Protein AF-A0A6J4EDA2-F1 (afdb_monomer_lite)

Structure (mmCIF, N/CA/C/O backbone):
data_AF-A0A6J4EDA2-F1
#
_entry.id   AF-A0A6J4EDA2-F1
#
loop_
_atom_site.group_PDB
_atom_site.id
_atom_site.type_symbol
_atom_site.label_atom_id
_atom_site.label_alt_id
_atom_site.label_comp_id
_atom_site.label_asym_id
_atom_site.label_entity_id
_atom_site.label_seq_id
_atom_site.pdbx_PDB_ins_code
_atom_site.Cartn_x
_atom_site.Cartn_y
_atom_site.Cartn_z
_atom_site.occupancy
_atom_site.B_iso_or_equiv
_atom_site.auth_seq_id
_atom_site.auth_comp_id
_atom_site.auth_asym_id
_atom_site.auth_atom_id
_atom_site.pdbx_PDB_model_num
ATOM 1 N N . MET A 1 1 ? 10.710 2.072 -39.806 1.00 33.72 1 MET A N 1
ATOM 2 C CA . MET A 1 1 ? 10.488 3.483 -39.421 1.00 33.72 1 MET A CA 1
ATOM 3 C C . MET A 1 1 ? 11.243 3.745 -38.130 1.00 33.72 1 MET A C 1
ATOM 5 O O . MET A 1 1 ? 11.026 3.044 -37.154 1.00 33.72 1 MET A O 1
ATOM 9 N N . THR A 1 2 ? 12.192 4.675 -38.161 1.00 28.69 2 THR A N 1
ATOM 10 C CA . THR A 1 2 ? 13.031 5.084 -37.028 1.00 28.69 2 THR A CA 1
ATOM 11 C C . THR A 1 2 ? 12.164 5.661 -35.910 1.00 28.69 2 THR A C 1
ATOM 13 O O . THR A 1 2 ? 11.627 6.761 -36.059 1.00 28.69 2 THR A O 1
ATOM 16 N N . GLY A 1 3 ? 12.010 4.927 -34.806 1.00 32.81 3 GLY A N 1
ATOM 17 C CA . GLY A 1 3 ? 11.388 5.449 -33.593 1.00 32.81 3 GLY A CA 1
ATOM 18 C C . GLY A 1 3 ? 12.238 6.597 -33.069 1.00 32.81 3 GLY A C 1
ATOM 19 O O . GLY A 1 3 ? 13.327 6.376 -32.545 1.00 32.81 3 GLY A O 1
ATOM 20 N N . LYS A 1 4 ? 11.782 7.835 -33.278 1.00 33.53 4 LYS A N 1
ATOM 21 C CA . LYS A 1 4 ? 12.406 9.013 -32.681 1.00 33.53 4 LYS A CA 1
ATOM 22 C C . LYS A 1 4 ? 12.443 8.793 -31.171 1.00 33.53 4 LYS A C 1
ATOM 24 O O . LYS A 1 4 ? 11.392 8.654 -30.552 1.00 33.53 4 LYS A O 1
ATOM 29 N N . VAL A 1 5 ? 13.648 8.777 -30.600 1.00 42.56 5 VAL A N 1
ATOM 30 C CA . VAL A 1 5 ? 13.855 8.991 -29.165 1.00 42.56 5 VAL A CA 1
ATOM 31 C C . VAL A 1 5 ? 13.074 10.251 -28.821 1.00 42.56 5 VAL A C 1
ATOM 33 O O . VAL A 1 5 ? 13.356 11.322 -29.362 1.00 42.56 5 VAL A O 1
ATOM 36 N N . GLN A 1 6 ? 12.029 10.103 -28.013 1.00 44.66 6 GLN A N 1
ATOM 37 C CA . GLN A 1 6 ? 11.214 11.233 -27.600 1.00 44.66 6 GLN A CA 1
ATOM 38 C C . GLN A 1 6 ? 12.152 12.233 -26.913 1.00 44.66 6 GLN A C 1
ATOM 40 O O . GLN A 1 6 ? 12.901 11.818 -26.023 1.00 44.66 6 GLN A O 1
ATOM 45 N N . PRO A 1 7 ? 12.207 13.504 -27.354 1.00 48.81 7 PRO A N 1
ATOM 46 C CA . PRO A 1 7 ? 13.146 14.457 -26.791 1.00 48.81 7 PRO A CA 1
ATOM 47 C C . PRO A 1 7 ? 12.940 14.525 -25.280 1.00 48.81 7 PRO A C 1
ATOM 49 O O . PRO A 1 7 ? 11.819 14.656 -24.789 1.00 48.81 7 PRO A O 1
ATOM 52 N N . MET A 1 8 ? 14.048 14.374 -24.560 1.00 56.97 8 MET A N 1
ATOM 53 C CA . MET A 1 8 ? 14.124 14.472 -23.111 1.00 56.97 8 MET A CA 1
ATOM 54 C C . MET A 1 8 ? 13.567 15.835 -22.698 1.00 56.97 8 MET A C 1
ATOM 56 O O . MET A 1 8 ? 14.206 16.858 -22.931 1.00 56.97 8 MET A O 1
ATOM 60 N N . THR A 1 9 ? 12.358 15.859 -22.142 1.00 67.19 9 THR A N 1
ATOM 61 C CA . THR A 1 9 ? 11.729 17.111 -21.727 1.00 67.19 9 THR A CA 1
ATOM 62 C C . THR A 1 9 ? 12.431 17.626 -20.473 1.00 67.19 9 THR A C 1
ATOM 64 O O . THR A 1 9 ? 12.767 16.846 -19.577 1.00 67.19 9 THR A O 1
ATOM 67 N N . ASP A 1 10 ? 12.648 18.938 -20.370 1.00 72.81 10 ASP A N 1
ATOM 68 C CA . ASP A 1 10 ? 13.233 19.541 -19.163 1.00 72.81 10 ASP A CA 1
ATOM 69 C C . ASP A 1 10 ? 12.386 19.246 -17.912 1.00 72.81 10 ASP A C 1
ATOM 71 O O . ASP A 1 10 ? 12.920 19.083 -16.817 1.00 72.81 10 ASP A O 1
ATOM 75 N N . ALA A 1 11 ? 11.082 19.014 -18.099 1.00 73.56 11 ALA A N 1
ATOM 76 C CA . ALA A 1 11 ? 10.177 18.511 -17.071 1.00 73.56 11 ALA A CA 1
ATOM 77 C C . ALA A 1 11 ? 10.584 17.131 -16.508 1.00 73.56 11 ALA A C 1
ATOM 79 O O . ALA A 1 11 ? 10.523 16.931 -15.296 1.00 73.56 11 ALA A O 1
ATOM 80 N N . ARG A 1 12 ? 11.047 16.178 -17.337 1.00 74.88 12 ARG A N 1
ATOM 81 C CA . ARG A 1 12 ? 11.515 14.863 -16.846 1.00 74.88 12 ARG A CA 1
ATOM 82 C C . ARG A 1 12 ? 12.836 14.968 -16.094 1.00 74.88 12 ARG A C 1
ATOM 84 O O . ARG A 1 12 ? 13.010 14.281 -15.095 1.00 74.88 12 ARG A O 1
ATOM 91 N N . LYS A 1 13 ? 13.749 15.845 -16.522 1.00 80.25 13 LYS A N 1
ATOM 92 C CA . LYS A 1 13 ? 14.976 16.129 -15.756 1.00 80.25 13 LYS A CA 1
ATOM 93 C C . LYS A 1 13 ? 14.651 16.737 -14.393 1.00 80.25 13 LYS A C 1
ATOM 95 O O . LYS A 1 13 ? 15.198 16.291 -13.395 1.00 80.25 13 LYS A O 1
ATOM 100 N N . ALA A 1 14 ? 13.729 17.698 -14.344 1.00 82.69 14 ALA A N 1
ATOM 101 C CA . ALA A 1 14 ? 13.291 18.305 -13.090 1.00 82.69 14 ALA A CA 1
ATOM 102 C C . ALA A 1 14 ? 12.620 17.283 -12.150 1.00 82.69 14 ALA A C 1
ATOM 104 O O . ALA A 1 14 ? 12.872 17.290 -10.948 1.00 82.69 14 ALA A O 1
ATOM 105 N N . ALA A 1 15 ? 11.823 16.356 -12.693 1.00 84.50 15 ALA A N 1
ATOM 106 C CA . ALA A 1 15 ? 11.193 15.287 -11.915 1.00 84.50 15 ALA A CA 1
ATOM 107 C C . ALA A 1 15 ? 12.201 14.274 -11.335 1.00 84.50 15 ALA A C 1
ATOM 109 O O . ALA A 1 15 ? 11.935 13.671 -10.294 1.00 84.50 15 ALA A O 1
ATOM 110 N N . TRP A 1 16 ? 13.361 14.092 -11.978 1.00 89.19 16 TRP A N 1
ATOM 111 C CA . TRP A 1 16 ? 14.365 13.120 -11.543 1.00 89.19 16 TRP A CA 1
ATOM 112 C C . TRP A 1 16 ? 14.917 13.410 -10.145 1.00 89.19 16 TRP A C 1
ATOM 114 O O . TRP A 1 16 ? 15.064 12.475 -9.364 1.00 89.19 16 TRP A O 1
ATOM 124 N N . GLU A 1 17 ? 15.150 14.673 -9.781 1.00 86.31 17 GLU A N 1
ATOM 125 C CA . GLU A 1 17 ? 15.639 15.009 -8.434 1.00 86.31 17 GLU A CA 1
ATOM 126 C C . GLU A 1 17 ? 14.638 14.596 -7.345 1.00 86.31 17 GLU A C 1
ATOM 128 O O . GLU A 1 17 ? 15.021 14.033 -6.318 1.00 86.31 17 GLU A O 1
ATOM 133 N N . ASN A 1 18 ? 13.337 14.768 -7.600 1.00 85.38 18 ASN A N 1
ATOM 134 C CA . ASN A 1 18 ? 12.293 14.305 -6.688 1.00 85.38 18 ASN A CA 1
ATOM 135 C C . ASN A 1 18 ? 12.250 12.770 -6.588 1.00 85.38 18 ASN A C 1
ATOM 137 O O . ASN A 1 18 ? 12.128 12.222 -5.492 1.00 85.38 18 ASN A O 1
ATOM 141 N N . ILE A 1 19 ? 12.393 12.068 -7.715 1.00 88.12 19 ILE A N 1
ATOM 142 C CA . ILE A 1 19 ? 12.444 10.599 -7.761 1.00 88.12 19 ILE A CA 1
ATOM 143 C C . ILE A 1 19 ? 13.675 10.071 -7.022 1.00 88.12 19 ILE A C 1
ATOM 145 O O . ILE A 1 19 ? 13.564 9.147 -6.220 1.00 88.12 19 ILE A O 1
ATOM 149 N N . LYS A 1 20 ? 14.846 10.666 -7.251 1.00 88.62 20 LYS A N 1
ATOM 150 C CA . LYS A 1 20 ? 16.098 10.300 -6.588 1.00 88.62 20 LYS A CA 1
ATOM 151 C C . LYS A 1 20 ? 16.000 10.490 -5.078 1.00 88.62 20 LYS A C 1
ATOM 153 O O . LYS A 1 20 ? 16.398 9.595 -4.333 1.00 88.62 20 LYS A O 1
ATOM 158 N N . PHE A 1 21 ? 15.430 11.608 -4.624 1.00 82.50 21 PHE A N 1
ATOM 159 C CA . PHE A 1 21 ? 15.164 11.841 -3.205 1.00 82.50 21 PHE A CA 1
ATOM 160 C C . PHE A 1 21 ? 14.275 10.736 -2.613 1.00 82.50 21 PHE A C 1
ATOM 162 O O . PHE A 1 21 ? 14.628 10.135 -1.605 1.00 82.50 21 PHE A O 1
ATOM 169 N N . ARG A 1 22 ? 13.178 10.386 -3.291 1.00 82.38 22 ARG A N 1
ATOM 170 C CA . ARG A 1 22 ? 12.252 9.320 -2.873 1.00 82.38 22 ARG A CA 1
ATOM 171 C C . ARG A 1 22 ? 12.873 7.924 -2.859 1.00 82.38 22 ARG A C 1
ATOM 173 O O . ARG A 1 22 ? 12.631 7.161 -1.933 1.00 82.38 22 ARG A O 1
ATOM 180 N N . LEU A 1 23 ? 13.693 7.590 -3.854 1.00 85.19 23 LEU A N 1
ATOM 181 C CA . LEU A 1 23 ? 14.443 6.331 -3.897 1.00 85.19 23 LEU A CA 1
ATOM 182 C C . LEU A 1 23 ? 15.484 6.255 -2.772 1.00 85.19 23 LEU A C 1
ATOM 184 O O . LEU A 1 23 ? 15.693 5.188 -2.202 1.00 85.19 23 LEU A O 1
ATOM 188 N N . THR A 1 24 ? 16.120 7.383 -2.441 1.00 80.88 24 THR A N 1
ATOM 189 C CA . THR A 1 24 ? 17.037 7.485 -1.293 1.00 80.88 24 THR A CA 1
ATOM 190 C C . THR A 1 24 ? 16.278 7.266 0.011 1.00 80.88 24 THR A C 1
ATOM 192 O O . THR A 1 24 ? 16.694 6.469 0.844 1.00 80.88 24 THR A O 1
ATOM 195 N N . TYR A 1 25 ? 15.129 7.927 0.146 1.00 74.12 25 TYR A N 1
ATOM 196 C CA . TYR A 1 25 ? 14.232 7.802 1.289 1.00 74.12 25 TYR A CA 1
ATOM 197 C C . TYR A 1 25 ? 13.706 6.368 1.468 1.00 74.12 25 TYR A C 1
ATOM 199 O O . TYR A 1 25 ? 13.645 5.872 2.586 1.00 74.12 25 TYR A O 1
ATOM 207 N N . ALA A 1 26 ? 13.427 5.659 0.370 1.00 74.50 26 ALA A N 1
ATOM 208 C CA . ALA A 1 26 ? 13.018 4.254 0.374 1.00 74.50 26 ALA A CA 1
ATOM 209 C C . ALA A 1 26 ? 14.156 3.257 0.693 1.00 74.50 26 ALA A C 1
ATOM 211 O O . ALA A 1 26 ? 13.933 2.051 0.642 1.00 74.50 26 ALA A O 1
ATOM 212 N N . GLY A 1 27 ? 15.383 3.714 0.980 1.00 75.75 27 GLY A N 1
ATOM 213 C CA . GLY A 1 27 ? 16.497 2.835 1.372 1.00 75.75 27 GLY A CA 1
ATOM 214 C C . GLY A 1 27 ? 16.925 1.845 0.284 1.00 75.75 27 GLY A C 1
ATOM 215 O O . GLY A 1 27 ? 17.435 0.758 0.565 1.00 75.75 27 GLY A O 1
ATOM 216 N N . GLN A 1 28 ? 16.688 2.196 -0.976 1.00 79.44 28 GLN A N 1
ATOM 217 C CA . GLN A 1 28 ? 16.832 1.269 -2.082 1.00 79.44 28 GLN A CA 1
ATOM 218 C C . GLN A 1 28 ? 18.321 0.964 -2.390 1.00 79.44 28 GLN A C 1
ATOM 220 O O . GLN A 1 28 ? 19.174 1.850 -2.405 1.00 79.44 28 GLN A O 1
ATOM 225 N N . LYS A 1 29 ? 18.634 -0.309 -2.675 1.00 78.62 29 LYS A N 1
ATOM 226 C CA . LYS A 1 29 ? 20.001 -0.862 -2.761 1.00 78.62 29 LYS A CA 1
ATOM 227 C C . LYS A 1 29 ? 20.647 -0.852 -4.157 1.00 78.62 29 LYS A C 1
ATOM 229 O O . LYS A 1 29 ? 21.866 -0.952 -4.268 1.00 78.62 29 LYS A O 1
ATOM 234 N N . VAL A 1 30 ? 19.876 -0.758 -5.238 1.00 83.75 30 VAL A N 1
ATOM 235 C CA . VAL A 1 30 ? 20.396 -0.643 -6.623 1.00 83.75 30 VAL A CA 1
ATOM 236 C C . VAL A 1 30 ? 20.828 0.793 -6.918 1.00 83.75 30 VAL A C 1
ATOM 238 O O . VAL A 1 30 ? 20.157 1.765 -6.572 1.00 83.75 30 VAL A O 1
ATOM 241 N N . ALA A 1 31 ? 21.953 0.918 -7.619 1.00 85.69 31 ALA A N 1
ATOM 242 C CA . ALA A 1 31 ? 22.554 2.196 -7.969 1.00 85.69 31 ALA A CA 1
ATOM 243 C C . ALA A 1 31 ? 21.595 3.117 -8.749 1.00 85.69 31 ALA A C 1
ATOM 245 O O . ALA A 1 31 ? 21.043 2.716 -9.775 1.00 85.69 31 ALA A O 1
ATOM 246 N N . PHE A 1 32 ? 21.497 4.389 -8.343 1.00 90.06 32 PHE A N 1
ATOM 247 C CA . PHE A 1 32 ? 20.600 5.373 -8.969 1.00 90.06 32 PHE A CA 1
ATOM 248 C C . PHE A 1 32 ? 20.788 5.528 -10.476 1.00 90.06 32 PHE A C 1
ATOM 250 O O . PHE A 1 32 ? 19.806 5.729 -11.178 1.00 90.06 32 PHE A O 1
ATOM 257 N N . LYS A 1 33 ? 22.009 5.337 -10.994 1.00 88.44 33 LYS A N 1
ATOM 258 C CA . LYS A 1 33 ? 22.294 5.357 -12.440 1.00 88.44 33 LYS A CA 1
ATOM 259 C C . LYS A 1 33 ? 21.435 4.375 -13.250 1.00 88.44 33 LYS A C 1
ATOM 261 O O . LYS A 1 33 ? 21.220 4.588 -14.439 1.00 88.44 33 LYS A O 1
ATOM 266 N N . VAL A 1 34 ? 20.983 3.283 -12.625 1.00 86.62 34 VAL A N 1
ATOM 267 C CA . VAL A 1 34 ? 20.147 2.259 -13.261 1.00 86.62 34 VAL A CA 1
ATOM 268 C C . VAL A 1 34 ? 18.725 2.788 -13.443 1.00 86.62 34 VAL A C 1
ATOM 270 O O . VAL A 1 34 ? 18.224 2.797 -14.565 1.00 86.62 34 VAL A O 1
ATOM 273 N N . PHE A 1 35 ? 18.118 3.334 -12.388 1.00 89.00 35 PHE A N 1
ATOM 274 C CA . PHE A 1 35 ? 16.820 4.003 -12.503 1.00 89.00 35 PHE A CA 1
ATOM 275 C C . PHE A 1 35 ? 16.876 5.266 -13.345 1.00 89.00 35 PHE A C 1
ATOM 277 O O . PHE A 1 35 ? 15.935 5.531 -14.074 1.00 89.00 35 PHE A O 1
ATOM 284 N N . GLU A 1 36 ? 17.961 6.034 -13.275 1.00 88.31 36 GLU A N 1
ATOM 285 C CA . GLU A 1 36 ? 18.137 7.235 -14.086 1.00 88.31 36 GLU A CA 1
ATOM 286 C C . GLU A 1 36 ? 18.130 6.878 -15.574 1.00 88.31 36 GLU A C 1
ATOM 288 O O . GLU A 1 36 ? 17.445 7.512 -16.373 1.00 88.31 36 GLU A O 1
ATOM 293 N N . ALA A 1 37 ? 18.861 5.825 -15.955 1.00 82.56 37 ALA A N 1
ATOM 294 C CA . ALA A 1 37 ? 18.876 5.334 -17.326 1.00 82.56 37 ALA A CA 1
ATOM 295 C C . ALA A 1 37 ? 17.491 4.835 -17.767 1.00 82.56 37 ALA A C 1
ATOM 297 O O . ALA A 1 37 ? 17.066 5.146 -18.881 1.00 82.56 37 ALA A O 1
ATOM 298 N N . TYR A 1 38 ? 16.773 4.124 -16.899 1.00 84.50 38 TYR A N 1
ATOM 299 C CA . TYR A 1 38 ? 15.403 3.698 -17.173 1.00 84.50 38 TYR A CA 1
ATOM 300 C C . TYR A 1 38 ? 14.461 4.899 -17.334 1.00 84.50 38 TYR A C 1
ATOM 302 O O . TYR A 1 38 ? 13.836 5.081 -18.376 1.00 84.50 38 TYR A O 1
ATOM 310 N N . PHE A 1 39 ? 14.420 5.783 -16.341 1.00 85.44 39 PHE A N 1
ATOM 311 C CA . PHE A 1 39 ? 13.485 6.896 -16.270 1.00 85.44 39 PHE A CA 1
ATOM 312 C C . PHE A 1 39 ? 13.759 7.981 -17.316 1.00 85.44 39 PHE A C 1
ATOM 314 O O . PHE A 1 39 ? 12.816 8.504 -17.906 1.00 85.44 39 PHE A O 1
ATOM 321 N N . LEU A 1 40 ? 15.020 8.341 -17.566 1.00 80.25 40 LEU A N 1
ATOM 322 C CA . LEU A 1 40 ? 15.360 9.421 -18.499 1.00 80.25 40 LEU A CA 1
ATOM 323 C C . LEU A 1 40 ? 15.549 8.933 -19.934 1.00 80.25 40 LEU A C 1
ATOM 325 O O . LEU A 1 40 ? 15.263 9.685 -20.864 1.00 80.25 40 LEU A O 1
ATOM 329 N N . LYS A 1 41 ? 16.052 7.708 -20.128 1.00 74.00 41 LYS A N 1
ATOM 330 C CA . LYS A 1 41 ? 16.441 7.193 -21.455 1.00 74.00 41 LYS A CA 1
ATOM 331 C C . LYS A 1 41 ? 15.570 6.033 -21.936 1.00 74.00 41 LYS A C 1
ATOM 333 O O . LYS A 1 41 ? 15.794 5.557 -23.043 1.00 74.00 41 LYS A O 1
ATOM 338 N N . GLY A 1 42 ? 14.618 5.562 -21.126 1.00 71.56 42 GLY A N 1
ATOM 339 C CA . GLY A 1 42 ? 13.814 4.375 -21.436 1.00 71.56 42 GLY A CA 1
ATOM 340 C C . GLY A 1 42 ? 14.649 3.097 -21.528 1.00 71.56 42 GLY A C 1
ATOM 341 O O . GLY A 1 42 ? 14.240 2.145 -22.182 1.00 71.56 42 GLY A O 1
ATOM 342 N N . LYS A 1 43 ? 15.857 3.090 -20.948 1.00 73.25 43 LYS A N 1
ATOM 343 C CA . LYS A 1 43 ? 16.783 1.965 -21.067 1.00 73.25 43 LYS A CA 1
ATOM 344 C C . LYS A 1 43 ? 16.481 0.927 -19.992 1.00 73.25 43 LYS A C 1
ATOM 346 O O . LYS A 1 43 ? 16.776 1.162 -18.821 1.00 73.25 43 LYS A O 1
ATOM 351 N N . GLU A 1 44 ? 15.976 -0.229 -20.408 1.00 73.19 44 GLU A N 1
ATOM 352 C CA . GLU A 1 44 ? 15.833 -1.388 -19.525 1.00 73.19 44 GLU A CA 1
ATOM 353 C C . GLU A 1 44 ? 17.198 -1.836 -18.969 1.00 73.19 44 GLU A C 1
ATOM 355 O O . GLU A 1 44 ? 18.219 -1.778 -19.673 1.00 73.19 44 GLU A O 1
ATOM 360 N N . PRO A 1 45 ? 17.257 -2.267 -17.698 1.00 70.50 45 PRO A N 1
ATOM 361 C CA . PRO A 1 45 ? 18.473 -2.808 -17.132 1.00 70.50 45 PRO A CA 1
ATOM 362 C C . PRO A 1 45 ? 18.769 -4.185 -17.732 1.00 70.50 45 PRO A C 1
ATOM 364 O O . PRO A 1 45 ? 17.868 -4.955 -18.059 1.00 70.50 45 PRO A O 1
ATOM 367 N N . ASN A 1 46 ? 20.053 -4.527 -17.831 1.00 68.50 46 ASN A N 1
ATOM 368 C CA . ASN A 1 46 ? 20.446 -5.866 -18.255 1.00 68.50 46 ASN A CA 1
ATOM 369 C C . ASN A 1 46 ? 20.038 -6.881 -17.181 1.00 68.50 46 ASN A C 1
ATOM 371 O O . ASN A 1 46 ? 20.594 -6.873 -16.083 1.00 68.50 46 ASN A O 1
ATOM 375 N N . LEU A 1 47 ? 19.105 -7.766 -17.522 1.00 66.75 47 LEU A N 1
ATOM 376 C CA . LEU A 1 47 ? 18.682 -8.869 -16.668 1.00 66.75 47 LEU A CA 1
ATOM 377 C C . LEU A 1 47 ? 19.615 -10.049 -16.910 1.00 66.75 47 LEU A C 1
ATOM 379 O O . LEU A 1 47 ? 19.603 -10.661 -17.978 1.00 66.75 47 LEU A O 1
ATOM 383 N N . ARG A 1 48 ? 20.459 -10.352 -15.929 1.00 64.50 48 ARG A N 1
ATOM 384 C CA . ARG A 1 48 ? 21.340 -11.517 -15.997 1.00 64.50 48 ARG A CA 1
ATOM 385 C C . ARG A 1 48 ? 20.623 -12.735 -15.419 1.00 64.50 48 ARG A C 1
ATOM 387 O O . ARG A 1 48 ? 19.961 -12.590 -14.392 1.00 64.50 48 ARG A O 1
ATOM 394 N N . PRO A 1 49 ? 20.733 -13.922 -16.042 1.00 60.53 49 PRO A N 1
ATOM 395 C CA . PRO A 1 49 ? 20.131 -15.135 -15.502 1.00 60.53 49 PRO A CA 1
ATOM 396 C C . PRO A 1 49 ? 20.559 -15.365 -14.050 1.00 60.53 49 PRO A C 1
ATOM 398 O O . PRO A 1 49 ? 21.739 -15.231 -13.736 1.00 60.53 49 PRO A O 1
ATOM 401 N N . MET A 1 50 ? 19.609 -15.738 -13.187 1.00 64.50 50 MET A N 1
ATOM 402 C CA . MET A 1 50 ? 19.836 -16.027 -11.760 1.00 64.50 50 MET A CA 1
ATOM 403 C C . MET A 1 50 ? 20.327 -14.841 -10.903 1.00 64.50 50 MET A C 1
ATOM 405 O O . MET A 1 50 ? 20.663 -15.035 -9.737 1.00 64.50 50 MET A O 1
ATOM 409 N N . GLU A 1 51 ? 20.340 -13.615 -11.436 1.00 71.44 51 GLU A N 1
ATOM 410 C CA . GLU A 1 51 ? 20.531 -12.391 -10.650 1.00 71.44 51 GLU A CA 1
ATOM 411 C C . GLU A 1 51 ? 19.181 -11.717 -10.345 1.00 71.44 51 GLU A C 1
ATOM 413 O O . GLU A 1 51 ? 18.185 -11.929 -11.047 1.00 71.44 51 GLU A O 1
ATOM 418 N N . ASN A 1 52 ? 19.152 -10.898 -9.287 1.00 72.50 52 ASN A N 1
ATOM 419 C CA . ASN A 1 52 ? 17.967 -10.132 -8.895 1.00 72.50 52 ASN A CA 1
ATOM 420 C C . ASN A 1 52 ? 17.560 -9.143 -9.994 1.00 72.50 52 ASN A C 1
ATOM 422 O O . ASN A 1 52 ? 18.421 -8.566 -10.661 1.00 72.50 52 ASN A O 1
ATOM 426 N N . ASP A 1 53 ? 16.255 -8.898 -10.131 1.00 81.50 53 ASP A N 1
ATOM 427 C CA . ASP A 1 53 ? 15.756 -7.830 -10.994 1.00 81.50 53 ASP A CA 1
ATOM 428 C C . ASP A 1 53 ? 16.147 -6.470 -10.387 1.00 81.50 53 ASP A C 1
ATOM 430 O O . ASP A 1 53 ? 15.684 -6.129 -9.298 1.00 81.50 53 ASP A O 1
ATOM 434 N N . PRO A 1 54 ? 17.004 -5.676 -11.052 1.00 81.94 54 PRO A N 1
ATOM 435 C CA . PRO A 1 54 ? 17.482 -4.414 -10.502 1.00 81.94 54 PRO A CA 1
ATOM 436 C C . PRO A 1 54 ? 16.423 -3.300 -10.520 1.00 81.94 54 PRO A C 1
ATOM 438 O O . PRO A 1 54 ? 16.634 -2.256 -9.904 1.00 81.94 54 PRO A O 1
ATOM 441 N N . ILE A 1 55 ? 15.305 -3.475 -11.230 1.00 87.69 55 ILE A N 1
ATOM 442 C CA . ILE A 1 55 ? 14.175 -2.537 -11.203 1.00 87.69 55 ILE A CA 1
ATOM 443 C C . ILE A 1 55 ? 12.890 -3.365 -11.161 1.00 87.69 55 ILE A C 1
ATOM 445 O O . ILE A 1 55 ? 12.279 -3.488 -12.200 1.00 87.69 55 ILE A O 1
ATOM 449 N N . PRO A 1 56 ? 12.436 -3.940 -10.036 1.00 90.50 56 PRO A N 1
ATOM 450 C CA . PRO A 1 56 ? 11.218 -4.760 -10.002 1.00 90.50 56 PRO A CA 1
ATOM 451 C C . PRO A 1 56 ? 9.995 -4.123 -10.689 1.00 90.50 56 PRO A C 1
ATOM 453 O O . PRO A 1 56 ? 9.908 -2.896 -10.797 1.00 90.50 56 PRO A O 1
ATOM 456 N N . LEU A 1 57 ? 9.033 -4.946 -11.136 1.00 90.56 57 LEU A N 1
ATOM 457 C CA . LEU A 1 57 ? 7.837 -4.505 -11.880 1.00 90.56 57 LEU A CA 1
ATOM 458 C C . LEU A 1 57 ? 7.190 -3.237 -11.295 1.00 90.56 57 LEU A C 1
ATOM 460 O O . LEU A 1 57 ? 6.895 -2.309 -12.046 1.00 90.56 57 LEU A O 1
ATOM 464 N N . VAL A 1 58 ? 7.029 -3.148 -9.971 1.00 91.69 58 VAL A N 1
ATOM 465 C CA . VAL A 1 58 ? 6.435 -1.963 -9.326 1.00 91.69 58 VAL A CA 1
ATOM 466 C C . VAL A 1 58 ? 7.161 -0.656 -9.676 1.00 91.69 58 VAL A C 1
ATOM 468 O O . VAL A 1 58 ? 6.509 0.348 -9.965 1.00 91.69 58 VAL A O 1
ATOM 471 N N . TYR A 1 59 ? 8.496 -0.653 -9.720 1.00 91.75 59 TYR A N 1
ATOM 472 C CA . TYR A 1 59 ? 9.262 0.536 -10.085 1.00 91.75 59 TYR A CA 1
ATOM 473 C C . TYR A 1 59 ? 9.143 0.855 -11.570 1.00 91.75 59 TYR A C 1
ATOM 475 O O . TYR A 1 59 ? 9.100 2.030 -11.922 1.00 91.75 59 TYR A O 1
ATOM 483 N N . ARG A 1 60 ? 9.034 -0.153 -12.442 1.00 91.06 60 ARG A N 1
ATOM 484 C CA . ARG A 1 60 ? 8.803 0.079 -13.878 1.00 91.06 60 ARG A CA 1
ATOM 485 C C . ARG A 1 60 ? 7.496 0.806 -14.132 1.00 91.06 60 ARG A C 1
ATOM 487 O O . ARG A 1 60 ? 7.466 1.748 -14.922 1.00 91.06 60 ARG A O 1
ATOM 494 N N . LEU A 1 61 ? 6.445 0.380 -13.434 1.00 92.38 61 LEU A N 1
ATOM 495 C CA . LEU A 1 61 ? 5.129 1.001 -13.497 1.00 92.38 61 LEU A CA 1
ATOM 496 C C . LEU A 1 61 ? 5.161 2.411 -12.892 1.00 92.38 61 LEU A C 1
ATOM 498 O O . LEU A 1 61 ? 4.711 3.364 -13.527 1.00 92.38 61 LEU A O 1
ATOM 502 N N . TRP A 1 62 ? 5.763 2.586 -11.713 1.00 91.75 62 TRP A N 1
ATOM 503 C CA . TRP A 1 62 ? 5.892 3.904 -11.084 1.00 91.75 62 TRP A CA 1
ATOM 504 C C . TRP A 1 62 ? 6.652 4.911 -11.958 1.00 91.75 62 TRP A C 1
ATOM 506 O O . TRP A 1 62 ? 6.213 6.047 -12.127 1.00 91.75 62 TRP A O 1
ATOM 516 N N . LEU A 1 63 ? 7.769 4.486 -12.547 1.00 90.56 63 LEU A N 1
ATOM 517 C CA . LEU A 1 63 ? 8.644 5.319 -13.374 1.00 90.56 63 LEU A CA 1
ATOM 518 C C . LEU A 1 63 ? 8.185 5.408 -14.838 1.00 90.56 63 LEU A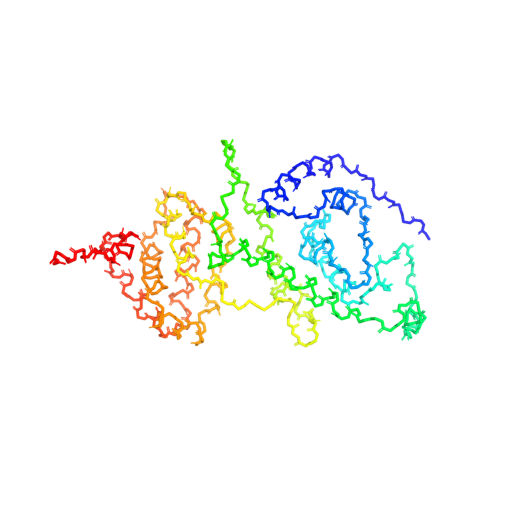 C 1
ATOM 520 O O . LEU A 1 63 ? 8.912 5.953 -15.676 1.00 90.56 63 LEU A O 1
ATOM 524 N N . SER A 1 64 ? 7.006 4.873 -15.168 1.00 86.56 64 SER A N 1
ATOM 525 C CA . SER A 1 64 ? 6.434 5.017 -16.507 1.00 86.56 64 SER A CA 1
ATOM 526 C C . SER A 1 64 ? 6.222 6.507 -16.848 1.00 86.56 64 SER A C 1
ATOM 528 O O . SER A 1 64 ? 5.832 7.287 -15.978 1.00 86.56 64 SER A O 1
ATOM 530 N N . PRO A 1 65 ? 6.494 6.933 -18.098 1.00 73.69 65 PRO A N 1
ATOM 531 C CA . PRO A 1 65 ? 6.478 8.346 -18.493 1.00 73.69 65 PRO A CA 1
ATOM 532 C C . PRO A 1 65 ? 5.172 9.092 -18.214 1.00 73.69 65 PRO A C 1
ATOM 534 O O . PRO A 1 65 ? 5.189 10.282 -17.914 1.00 73.69 65 PRO A O 1
ATOM 537 N N . ASP A 1 66 ? 4.058 8.396 -18.400 1.00 78.81 66 ASP A N 1
ATOM 538 C CA . ASP A 1 66 ? 2.702 8.930 -18.422 1.00 78.81 66 ASP A CA 1
ATOM 539 C C . ASP A 1 66 ? 1.824 8.351 -17.308 1.00 78.81 66 ASP A C 1
ATOM 541 O O . ASP A 1 66 ? 0.732 8.865 -17.080 1.00 78.81 66 ASP A O 1
ATOM 545 N N . GLN A 1 67 ? 2.290 7.298 -16.619 1.00 80.25 67 GLN A N 1
ATOM 546 C CA . GLN A 1 67 ? 1.541 6.572 -15.588 1.00 80.25 67 GLN A CA 1
ATOM 547 C C . GLN A 1 67 ? 0.104 6.231 -16.013 1.00 80.25 67 GLN A C 1
ATOM 549 O O . GLN A 1 67 ? -0.813 6.202 -15.187 1.00 80.25 67 GLN A O 1
ATOM 554 N N . SER A 1 68 ? -0.094 5.998 -17.314 1.00 86.19 68 SER A N 1
ATOM 555 C CA . SER A 1 68 ? -1.389 5.631 -17.874 1.00 86.19 68 SER A CA 1
ATOM 556 C C . SER A 1 68 ? -1.656 4.144 -17.661 1.00 86.19 68 SER A C 1
ATOM 558 O O . SER A 1 68 ? -0.736 3.329 -17.540 1.00 86.19 68 SER A O 1
ATOM 560 N N . THR A 1 69 ? -2.936 3.776 -17.627 1.00 87.69 69 THR A N 1
ATOM 561 C CA . THR A 1 69 ? -3.326 2.369 -17.470 1.00 87.69 69 THR A CA 1
ATOM 562 C C . THR A 1 69 ? -2.855 1.556 -18.674 1.00 87.69 69 THR A C 1
ATOM 564 O O . THR A 1 69 ? -2.358 0.446 -18.515 1.00 87.69 69 THR A O 1
ATOM 567 N N . GLU A 1 70 ? -2.931 2.128 -19.871 1.00 87.00 70 GLU A N 1
ATOM 568 C CA . GLU A 1 70 ? -2.494 1.530 -21.130 1.00 87.00 70 GLU A CA 1
ATOM 569 C C . GLU A 1 70 ? -0.992 1.223 -21.106 1.00 87.00 70 GLU A C 1
ATOM 571 O O . GLU A 1 70 ? -0.578 0.106 -21.421 1.00 87.00 70 GLU A O 1
ATOM 576 N N . SER A 1 71 ? -0.186 2.191 -20.662 1.00 86.12 71 SER A N 1
ATOM 577 C CA . SER A 1 71 ? 1.261 2.046 -20.479 1.00 86.12 71 SER A CA 1
ATOM 578 C C . SER A 1 71 ? 1.584 0.953 -19.461 1.00 86.12 71 SER A C 1
ATOM 580 O O . SER A 1 71 ? 2.423 0.087 -19.713 1.00 86.12 71 SER A O 1
ATOM 582 N N . TRP A 1 72 ? 0.861 0.909 -18.340 1.00 90.69 72 TRP A N 1
ATOM 583 C CA . TRP A 1 72 ? 1.036 -0.127 -17.321 1.00 90.69 72 TRP A CA 1
ATOM 584 C C . TRP A 1 72 ? 0.665 -1.525 -17.807 1.00 90.69 72 TRP A C 1
ATOM 586 O O . TRP A 1 72 ? 1.400 -2.480 -17.534 1.00 90.69 72 TRP A O 1
ATOM 596 N N . ILE A 1 73 ? -0.438 -1.663 -18.548 1.00 86.19 73 ILE A N 1
ATOM 597 C CA . ILE A 1 73 ? -0.834 -2.927 -19.179 1.00 86.19 73 ILE A CA 1
ATOM 598 C C . ILE A 1 73 ? 0.270 -3.394 -20.123 1.00 86.19 73 ILE A C 1
ATOM 600 O O . ILE A 1 73 ? 0.664 -4.558 -20.065 1.00 86.19 73 ILE A O 1
ATOM 604 N N . GLU A 1 74 ? 0.792 -2.500 -20.959 1.00 83.88 74 GLU A N 1
ATOM 605 C CA . GLU A 1 74 ? 1.818 -2.839 -21.940 1.00 83.88 74 GLU A CA 1
ATOM 606 C C . GLU A 1 74 ? 3.135 -3.258 -21.276 1.00 83.88 74 GLU A C 1
ATOM 608 O O . GLU A 1 74 ? 3.672 -4.321 -21.590 1.00 83.88 74 GLU A O 1
ATOM 613 N N . ILE A 1 75 ? 3.619 -2.485 -20.297 1.00 85.56 75 ILE A N 1
ATOM 614 C CA . ILE A 1 75 ? 4.803 -2.833 -19.494 1.00 85.56 75 ILE A CA 1
ATOM 615 C C . ILE A 1 75 ? 4.624 -4.214 -18.858 1.00 85.56 75 ILE A C 1
ATOM 617 O O . ILE A 1 75 ? 5.518 -5.058 -18.920 1.00 85.56 75 ILE A O 1
ATOM 621 N N . THR A 1 76 ? 3.452 -4.470 -18.279 1.00 87.44 76 THR A N 1
ATOM 622 C CA . THR A 1 76 ? 3.177 -5.722 -17.571 1.00 87.44 76 THR A CA 1
ATOM 623 C C . THR A 1 76 ? 3.077 -6.909 -18.520 1.00 87.44 76 THR A C 1
ATOM 625 O O . THR A 1 76 ? 3.660 -7.954 -18.249 1.00 87.44 76 THR A O 1
ATOM 628 N N . ARG A 1 77 ? 2.396 -6.761 -19.662 1.00 83.56 77 ARG A N 1
ATOM 629 C CA . ARG A 1 77 ? 2.329 -7.806 -20.694 1.00 83.56 77 ARG A CA 1
ATOM 630 C C . ARG A 1 77 ? 3.714 -8.149 -21.218 1.00 83.56 77 ARG A C 1
ATOM 632 O O . ARG A 1 77 ? 4.046 -9.327 -21.296 1.00 83.56 77 ARG A O 1
ATOM 639 N N . ARG A 1 78 ? 4.541 -7.140 -21.503 1.00 76.19 78 ARG A N 1
ATOM 640 C CA . ARG A 1 78 ? 5.935 -7.344 -21.921 1.00 76.19 78 ARG A CA 1
ATOM 641 C C . ARG A 1 78 ? 6.748 -8.058 -20.850 1.00 76.19 78 ARG A C 1
ATOM 643 O O . ARG A 1 78 ? 7.472 -8.990 -21.166 1.00 76.19 78 ARG A O 1
ATOM 650 N N . PHE A 1 79 ? 6.628 -7.644 -19.590 1.00 81.56 79 PHE A N 1
ATOM 651 C CA . PHE A 1 79 ? 7.297 -8.297 -18.461 1.00 81.56 79 PHE A CA 1
ATOM 652 C C . PHE A 1 79 ? 6.909 -9.775 -18.333 1.00 81.56 79 PHE A C 1
ATOM 654 O O . PHE A 1 79 ? 7.785 -10.629 -18.215 1.00 81.56 79 PHE A O 1
ATOM 661 N N . LEU A 1 80 ? 5.615 -10.091 -18.421 1.00 81.00 80 LEU A N 1
ATOM 662 C CA . LEU A 1 80 ? 5.120 -11.467 -18.330 1.00 81.00 80 LEU A CA 1
ATOM 663 C C . LEU A 1 80 ? 5.463 -12.314 -19.564 1.00 81.00 80 LEU A C 1
ATOM 665 O O . LEU A 1 80 ? 5.607 -13.528 -19.437 1.00 81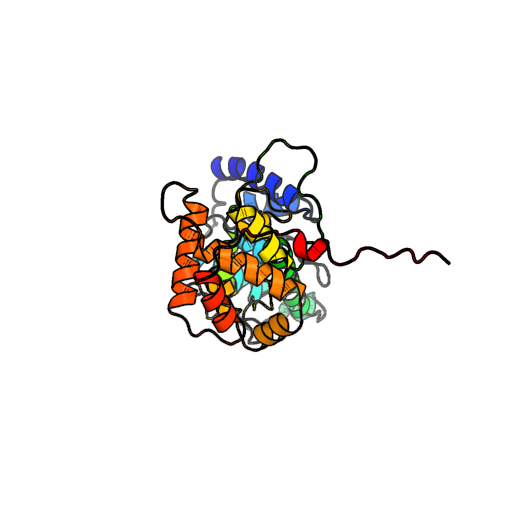.00 80 LEU A O 1
ATOM 669 N N . ALA A 1 81 ? 5.619 -11.691 -20.736 1.00 72.62 81 ALA A N 1
ATOM 670 C CA . ALA A 1 81 ? 6.077 -12.346 -21.961 1.00 72.62 81 ALA A CA 1
ATOM 671 C C . ALA A 1 81 ? 7.581 -12.688 -21.939 1.00 72.62 81 ALA A C 1
ATOM 673 O O . ALA A 1 81 ? 8.037 -13.499 -22.743 1.00 72.62 81 ALA A O 1
ATOM 674 N N . GLY A 1 82 ? 8.354 -12.112 -21.013 1.00 64.25 82 GLY A N 1
ATOM 675 C CA . GLY A 1 82 ? 9.783 -12.376 -20.877 1.00 64.25 82 GLY A CA 1
ATOM 676 C C . GLY A 1 82 ? 10.668 -11.592 -21.866 1.00 64.25 82 GLY A C 1
ATOM 677 O O . GLY A 1 82 ? 10.217 -10.668 -22.545 1.00 64.25 82 GLY A O 1
ATOM 678 N N . PRO A 1 83 ? 11.971 -11.923 -21.944 1.00 51.12 83 PRO A N 1
ATOM 679 C CA . PRO A 1 83 ? 13.006 -11.090 -22.574 1.00 51.12 83 PRO A CA 1
ATOM 680 C C . PRO A 1 83 ? 12.863 -10.925 -24.096 1.00 51.12 83 PRO A C 1
ATOM 682 O O . PRO A 1 83 ? 13.379 -9.947 -24.644 1.00 51.12 83 PRO A O 1
ATOM 685 N N . GLU A 1 84 ? 12.146 -11.830 -24.773 1.00 48.00 84 GLU A N 1
ATOM 686 C CA . GLU A 1 84 ? 11.819 -11.709 -26.204 1.00 48.00 84 GLU A CA 1
ATOM 687 C C . GLU A 1 84 ? 11.005 -10.431 -26.495 1.00 48.00 84 GLU A C 1
ATOM 689 O O . GLU A 1 84 ? 11.103 -9.875 -27.585 1.00 48.00 84 GLU A O 1
ATOM 694 N N . ALA A 1 85 ? 10.277 -9.900 -25.500 1.00 50.41 85 ALA A N 1
ATOM 695 C CA . ALA A 1 85 ? 9.456 -8.692 -25.616 1.00 50.41 85 ALA A CA 1
ATOM 696 C C . ALA A 1 85 ? 10.130 -7.395 -25.109 1.00 50.41 85 ALA A C 1
ATOM 698 O O . ALA A 1 85 ? 9.583 -6.309 -25.302 1.00 50.41 85 ALA A O 1
ATOM 699 N N . TRP A 1 86 ? 11.288 -7.475 -24.439 1.00 44.28 86 TRP A N 1
ATOM 700 C CA . TRP A 1 86 ? 11.936 -6.325 -23.774 1.00 44.28 86 TRP A CA 1
ATOM 701 C C . TRP A 1 86 ? 13.037 -5.645 -24.583 1.00 44.28 86 TRP A C 1
ATOM 703 O O . TRP A 1 86 ? 13.409 -4.509 -24.298 1.00 44.28 86 TRP A O 1
ATOM 713 N N . THR A 1 87 ? 13.583 -6.329 -25.585 1.00 45.78 87 THR A N 1
ATOM 714 C CA . THR A 1 87 ? 14.778 -5.863 -26.306 1.00 45.78 87 THR A CA 1
ATOM 715 C C . THR A 1 87 ? 14.475 -5.098 -27.593 1.00 45.78 87 THR A C 1
ATOM 717 O O . THR A 1 87 ? 15.396 -4.668 -28.289 1.00 45.78 87 THR A O 1
ATOM 720 N N . THR A 1 88 ? 13.210 -4.869 -27.936 1.00 42.03 88 THR A N 1
ATOM 721 C CA . THR A 1 88 ? 12.858 -4.440 -29.287 1.00 42.03 88 THR A CA 1
ATOM 722 C C . THR A 1 88 ? 12.577 -2.939 -29.407 1.00 42.03 88 THR A C 1
ATOM 724 O O . THR A 1 88 ? 11.466 -2.445 -29.248 1.00 42.03 88 THR A O 1
ATOM 727 N N . HIS A 1 89 ? 13.582 -2.230 -29.924 1.00 41.34 89 HIS A N 1
ATOM 728 C CA . HIS A 1 89 ? 13.377 -1.218 -30.972 1.00 41.34 89 HIS A CA 1
ATOM 729 C C . HIS A 1 89 ? 12.957 -1.865 -32.317 1.00 41.34 89 HIS A C 1
ATOM 731 O O . HIS A 1 89 ? 13.372 -1.421 -33.386 1.00 41.34 89 HIS A O 1
ATOM 737 N N . VAL A 1 90 ? 12.157 -2.935 -32.305 1.00 34.50 90 VAL A N 1
ATOM 738 C CA . VAL A 1 90 ? 11.905 -3.774 -33.485 1.00 34.50 90 VAL A CA 1
ATOM 739 C C . VAL A 1 90 ? 10.411 -4.018 -33.650 1.00 34.50 90 VAL A C 1
ATOM 741 O O . VAL A 1 90 ? 9.708 -4.381 -32.712 1.00 34.50 90 VAL A O 1
ATOM 744 N N . SER A 1 91 ? 9.966 -3.759 -34.879 1.00 32.09 91 SER A N 1
ATOM 745 C CA . SER A 1 91 ? 8.640 -4.040 -35.415 1.00 32.09 91 SER A CA 1
ATOM 746 C C . SER A 1 91 ? 8.244 -5.497 -35.200 1.00 32.09 91 SER A C 1
ATOM 748 O O . SER A 1 91 ? 9.055 -6.404 -35.357 1.00 32.09 91 SER A O 1
ATOM 750 N N . ILE A 1 92 ? 6.967 -5.671 -34.893 1.00 31.47 92 ILE A N 1
ATOM 751 C CA . ILE A 1 92 ? 6.252 -6.933 -34.746 1.00 31.47 92 ILE A CA 1
ATOM 752 C C . ILE A 1 92 ? 6.336 -7.716 -36.060 1.00 31.47 92 ILE A C 1
ATOM 754 O O . ILE A 1 92 ? 5.827 -7.227 -37.062 1.00 31.47 92 ILE A O 1
ATOM 758 N N . GLU A 1 93 ? 6.906 -8.920 -36.030 1.00 28.02 93 GLU A N 1
ATOM 759 C CA . GLU A 1 93 ? 6.237 -10.120 -36.550 1.00 28.02 93 GLU A CA 1
ATOM 760 C C . GLU A 1 93 ? 6.567 -11.309 -35.625 1.00 28.02 93 GLU A C 1
ATOM 762 O O . GLU A 1 93 ? 7.742 -11.571 -35.361 1.00 28.02 93 GLU A O 1
ATOM 767 N N . PRO A 1 94 ? 5.556 -12.002 -35.069 1.00 34.91 94 PRO A N 1
ATOM 768 C CA . PRO A 1 94 ? 5.757 -13.136 -34.180 1.00 34.91 94 PRO A CA 1
ATOM 769 C C . PRO A 1 94 ? 5.917 -14.423 -34.999 1.00 34.91 94 PRO A C 1
ATOM 771 O O . PRO A 1 94 ? 4.982 -14.827 -35.685 1.00 34.91 94 PRO A O 1
ATOM 774 N N . THR A 1 95 ? 7.050 -15.120 -34.884 1.00 34.75 95 THR A N 1
ATOM 775 C CA . THR A 1 95 ? 7.149 -16.510 -35.383 1.00 34.75 95 THR A CA 1
ATOM 776 C C . THR A 1 95 ? 6.731 -17.555 -34.348 1.00 34.75 95 THR A C 1
ATOM 778 O O . THR A 1 95 ? 6.583 -18.722 -34.685 1.00 34.75 95 THR A O 1
ATOM 781 N N . GLY A 1 96 ? 6.411 -17.138 -33.117 1.00 39.06 96 GLY A N 1
ATOM 782 C CA . GLY A 1 96 ? 5.603 -17.937 -32.189 1.00 39.06 96 GLY A CA 1
ATOM 783 C C . GLY A 1 96 ? 6.241 -19.227 -31.668 1.00 39.06 96 GLY A C 1
ATOM 784 O O . GLY A 1 96 ? 5.532 -20.050 -31.099 1.00 39.06 96 GLY A O 1
ATOM 785 N N . ASP A 1 97 ? 7.545 -19.425 -31.829 1.00 41.09 97 ASP A N 1
ATOM 786 C CA . ASP A 1 97 ? 8.186 -20.709 -31.556 1.00 41.09 97 ASP A CA 1
ATOM 787 C C . ASP A 1 97 ? 9.192 -20.705 -30.396 1.00 41.09 97 ASP A C 1
ATOM 789 O O . ASP A 1 97 ? 9.480 -21.782 -29.880 1.00 41.09 97 ASP A O 1
ATOM 793 N N . GLY A 1 98 ? 9.672 -19.553 -29.905 1.00 41.16 98 GLY A N 1
ATOM 794 C CA . GLY A 1 98 ? 10.406 -19.431 -28.625 1.00 41.16 98 GLY A CA 1
ATOM 795 C C . GLY A 1 98 ? 11.639 -20.344 -28.451 1.00 41.16 98 GLY A C 1
ATOM 796 O O . GLY A 1 98 ? 12.120 -20.555 -27.334 1.00 41.16 98 GLY A O 1
ATOM 797 N N . GLN A 1 99 ? 12.138 -20.957 -29.532 1.00 37.19 99 GLN A N 1
ATOM 798 C CA . GLN A 1 99 ? 13.146 -22.024 -29.484 1.00 37.19 99 GLN A CA 1
ATOM 799 C C . GLN A 1 99 ? 14.585 -21.499 -29.564 1.00 37.19 99 GLN A C 1
ATOM 801 O O . GLN A 1 99 ? 15.473 -22.078 -28.939 1.00 37.19 99 GLN A O 1
ATOM 806 N N . SER A 1 100 ? 14.821 -20.371 -30.235 1.00 37.31 100 SER A N 1
ATOM 807 C CA . SER A 1 100 ? 16.171 -19.840 -30.487 1.00 37.31 100 SER A CA 1
ATOM 808 C C . SER A 1 100 ? 16.890 -19.324 -29.228 1.00 37.31 100 SER A C 1
ATOM 810 O O . SER A 1 100 ? 18.119 -19.345 -29.160 1.00 37.31 100 SER A O 1
ATOM 812 N N . TRP A 1 101 ? 16.156 -18.931 -28.180 1.00 38.28 101 TRP A N 1
ATOM 813 C CA . TRP A 1 101 ? 16.742 -18.447 -26.919 1.00 38.28 101 TRP A CA 1
ATOM 814 C C . TRP A 1 101 ? 16.886 -19.514 -25.831 1.00 38.28 101 TRP A C 1
ATOM 816 O O . TRP A 1 101 ? 17.709 -19.359 -24.925 1.00 38.28 101 TRP A O 1
ATOM 826 N N . ARG A 1 102 ? 16.166 -20.639 -25.943 1.00 38.16 102 ARG A N 1
ATOM 827 C CA . ARG A 1 102 ? 16.367 -21.821 -25.082 1.00 38.16 102 ARG A CA 1
ATOM 828 C C . ARG A 1 102 ? 17.812 -22.322 -25.170 1.00 38.16 102 ARG A C 1
ATOM 830 O O . ARG A 1 102 ? 18.389 -22.722 -24.156 1.00 38.16 102 ARG A O 1
ATOM 837 N N . GLU A 1 103 ? 18.385 -22.229 -26.369 1.00 38.28 103 GLU A N 1
ATOM 838 C CA . GLU A 1 103 ? 19.774 -22.563 -26.682 1.00 38.28 103 GLU A CA 1
ATOM 839 C C . GLU A 1 103 ? 20.764 -21.519 -26.135 1.00 38.28 103 GLU A C 1
ATOM 841 O O . GLU A 1 103 ? 21.763 -21.891 -25.516 1.00 38.28 103 GLU A O 1
ATOM 846 N N . LEU A 1 104 ? 20.465 -20.218 -26.256 1.00 39.12 104 LEU A N 1
ATOM 847 C CA . LEU A 1 104 ? 21.326 -19.136 -25.747 1.00 39.12 104 LEU A CA 1
ATOM 848 C C . LEU A 1 104 ? 21.368 -19.061 -24.212 1.00 39.12 104 LEU A C 1
ATOM 850 O O . LEU A 1 104 ? 22.412 -18.756 -23.634 1.00 39.12 104 LEU A O 1
ATOM 854 N N . CYS A 1 105 ? 20.265 -19.387 -23.536 1.00 41.12 105 CYS A N 1
ATOM 855 C CA . CYS A 1 105 ? 20.174 -19.390 -22.074 1.00 41.12 105 CYS A CA 1
ATOM 856 C C . CYS A 1 105 ? 20.438 -20.764 -21.438 1.00 41.12 105 CYS A C 1
ATOM 858 O O . CYS A 1 105 ? 20.227 -20.916 -20.233 1.00 41.12 105 CYS A O 1
ATOM 860 N N . LYS A 1 106 ? 20.891 -21.760 -22.219 1.00 48.25 106 LYS A N 1
ATOM 861 C CA . LYS A 1 106 ? 21.219 -23.124 -21.755 1.00 48.25 106 LYS A CA 1
ATOM 862 C C . LYS A 1 106 ? 20.136 -23.747 -20.852 1.00 48.25 106 LYS A C 1
ATOM 864 O O . LYS A 1 106 ? 20.453 -24.442 -19.891 1.00 48.25 106 LYS A O 1
ATOM 869 N N . GLY A 1 107 ? 18.858 -23.469 -21.122 1.00 47.16 107 GLY A N 1
ATOM 870 C CA . GLY A 1 107 ? 17.741 -24.004 -20.333 1.00 47.16 107 GLY A CA 1
ATOM 871 C C . GLY A 1 107 ? 17.516 -23.396 -18.936 1.00 47.16 107 GLY A C 1
ATOM 872 O O . GLY A 1 107 ? 16.844 -24.026 -18.122 1.00 47.16 107 GLY A O 1
ATOM 873 N N . LEU A 1 108 ? 18.032 -22.199 -18.625 1.00 49.06 108 LEU A N 1
ATOM 874 C CA . LEU A 1 108 ? 17.803 -21.549 -17.322 1.00 49.06 108 LEU A CA 1
ATOM 875 C C . LEU A 1 108 ? 16.386 -20.949 -17.181 1.00 49.06 108 LEU A C 1
ATOM 877 O O . LEU A 1 108 ? 15.809 -20.395 -18.117 1.00 49.06 108 LEU A O 1
ATOM 881 N N . SER A 1 109 ? 15.822 -21.071 -15.976 1.00 55.62 109 SER A N 1
ATOM 882 C CA . SER A 1 109 ? 14.417 -20.817 -15.638 1.00 55.62 109 SER A CA 1
ATOM 883 C C . SER A 1 109 ? 14.064 -19.326 -15.513 1.00 55.62 109 SER A C 1
ATOM 885 O O . SER A 1 109 ? 14.129 -18.766 -14.420 1.00 55.62 109 SER A O 1
ATOM 887 N N . TRP A 1 110 ? 13.597 -18.695 -16.595 1.00 61.78 110 TRP A N 1
ATOM 888 C CA . TRP A 1 110 ? 13.074 -17.312 -16.570 1.00 61.78 110 TRP A CA 1
ATOM 889 C C . TRP A 1 110 ? 11.882 -17.126 -15.620 1.00 61.78 110 TRP A C 1
ATOM 891 O O . TRP A 1 110 ? 11.728 -16.074 -15.002 1.00 61.78 110 TRP A O 1
ATOM 901 N N . GLY A 1 111 ? 11.083 -18.178 -15.414 1.00 67.88 111 GLY A N 1
ATOM 902 C CA . GLY A 1 111 ? 10.007 -18.160 -14.423 1.00 67.88 111 GLY A CA 1
ATOM 903 C C . GLY A 1 111 ? 10.489 -17.715 -13.038 1.00 67.88 111 GLY A C 1
ATOM 904 O O . GLY A 1 111 ? 9.788 -16.949 -12.385 1.00 67.88 111 GLY A O 1
ATOM 905 N N . TRP A 1 112 ? 11.720 -18.082 -12.653 1.00 73.56 112 TRP A N 1
ATOM 906 C CA . TRP A 1 112 ? 12.334 -17.670 -11.388 1.00 73.56 112 TRP A CA 1
ATOM 907 C C . TRP A 1 112 ? 12.551 -16.155 -11.296 1.00 73.56 112 TRP A C 1
ATOM 909 O O . TRP A 1 112 ? 12.331 -15.574 -10.239 1.00 73.56 112 TRP A O 1
ATOM 919 N N . GLN A 1 113 ? 12.944 -15.492 -12.387 1.00 75.75 113 GLN A N 1
ATOM 920 C CA . GLN A 1 113 ? 13.164 -14.042 -12.387 1.00 75.75 113 GLN A CA 1
ATOM 921 C C . GLN A 1 113 ? 11.843 -13.270 -12.330 1.00 75.75 113 GLN A C 1
ATOM 923 O O . GLN A 1 113 ? 11.758 -12.277 -11.612 1.00 75.75 113 GLN A O 1
ATOM 928 N N . ILE A 1 114 ? 10.797 -13.747 -13.019 1.00 79.44 114 ILE A N 1
ATOM 929 C CA . ILE A 1 114 ? 9.443 -13.181 -12.890 1.00 79.44 114 ILE A CA 1
ATOM 930 C C . ILE A 1 114 ? 8.920 -13.407 -11.467 1.00 79.44 114 ILE A C 1
ATOM 932 O O . ILE A 1 114 ? 8.458 -12.460 -10.837 1.00 79.44 114 ILE A O 1
ATOM 936 N N . ASP A 1 115 ? 9.055 -14.628 -10.929 1.00 81.50 115 ASP A N 1
ATOM 937 C CA . ASP A 1 115 ? 8.692 -14.955 -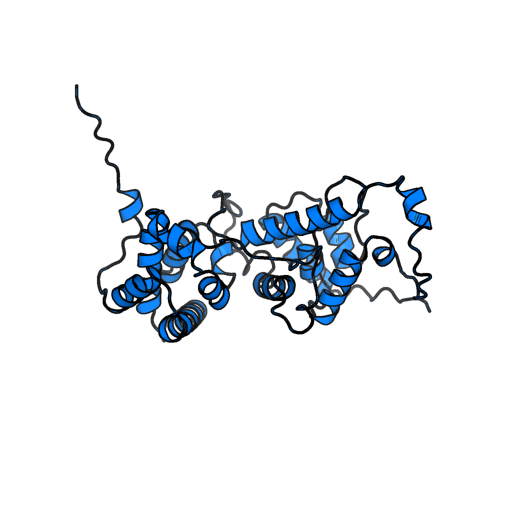9.542 1.00 81.50 115 ASP A CA 1
ATOM 938 C C . ASP A 1 115 ? 9.408 -14.012 -8.555 1.00 81.50 115 ASP A C 1
ATOM 940 O O . ASP A 1 115 ? 8.784 -13.474 -7.639 1.00 81.50 115 ASP A O 1
ATOM 944 N N . ARG A 1 116 ? 10.714 -13.782 -8.752 1.00 83.00 116 ARG A N 1
ATOM 945 C CA . ARG A 1 116 ? 11.532 -12.910 -7.905 1.00 83.00 116 ARG A CA 1
ATOM 946 C C . ARG A 1 116 ? 11.132 -11.446 -8.034 1.00 83.00 116 ARG A C 1
ATOM 948 O O . ARG A 1 116 ? 10.946 -10.805 -7.016 1.00 83.00 116 ARG A O 1
ATOM 955 N N . SER A 1 117 ? 10.951 -10.924 -9.243 1.00 87.31 117 SER A N 1
ATOM 956 C CA . SER A 1 117 ? 10.571 -9.523 -9.461 1.00 87.31 117 SER A CA 1
ATOM 957 C C . SER A 1 117 ? 9.159 -9.216 -8.953 1.00 87.31 117 SER A C 1
ATOM 959 O O . SER A 1 117 ? 8.929 -8.150 -8.378 1.00 87.31 117 SER A O 1
ATOM 961 N N . LEU A 1 118 ? 8.220 -10.161 -9.079 1.00 87.94 118 LEU A N 1
ATOM 962 C CA . LEU A 1 118 ? 6.904 -10.055 -8.444 1.00 87.94 118 LEU A CA 1
ATOM 963 C C . LEU A 1 118 ? 7.018 -10.105 -6.917 1.00 87.94 118 LEU A C 1
ATOM 965 O O . LEU A 1 118 ? 6.373 -9.301 -6.249 1.00 87.94 118 LEU A O 1
ATOM 969 N N . ARG A 1 119 ? 7.872 -10.974 -6.358 1.00 85.81 119 ARG A N 1
ATOM 970 C CA . ARG A 1 119 ? 8.154 -10.997 -4.914 1.00 85.81 119 ARG A CA 1
ATOM 971 C C . ARG A 1 119 ? 8.798 -9.698 -4.431 1.00 85.81 119 ARG A C 1
ATOM 973 O O . ARG A 1 119 ? 8.342 -9.154 -3.442 1.00 85.81 119 ARG A O 1
ATOM 980 N N . ASP A 1 120 ? 9.808 -9.181 -5.116 1.00 87.00 120 ASP A N 1
ATOM 981 C CA . ASP A 1 120 ? 10.476 -7.937 -4.730 1.00 87.00 120 ASP A CA 1
ATOM 982 C C . ASP A 1 120 ? 9.493 -6.759 -4.851 1.00 87.00 120 ASP A C 1
ATOM 984 O O . ASP A 1 120 ? 9.421 -5.914 -3.966 1.00 87.00 120 ASP A O 1
ATOM 988 N N . SER A 1 121 ? 8.654 -6.739 -5.895 1.00 88.00 121 SER A N 1
ATOM 989 C CA . SER A 1 121 ? 7.553 -5.769 -6.020 1.00 88.00 121 SER A CA 1
ATOM 990 C C . SER A 1 121 ? 6.560 -5.883 -4.865 1.00 88.00 121 SER A C 1
ATOM 992 O O . SER A 1 121 ? 6.069 -4.868 -4.370 1.00 88.00 121 SER A O 1
ATOM 994 N N . TYR A 1 122 ? 6.282 -7.114 -4.430 1.00 83.62 122 TYR A N 1
ATOM 995 C CA . TYR A 1 122 ? 5.453 -7.397 -3.272 1.00 83.62 122 TYR A CA 1
ATOM 996 C C . TYR A 1 122 ? 6.083 -6.855 -1.994 1.00 83.62 122 TYR A C 1
ATOM 998 O O . TYR A 1 122 ? 5.436 -6.087 -1.296 1.00 83.62 122 TYR A O 1
ATOM 1006 N N . GLU A 1 123 ? 7.345 -7.187 -1.726 1.00 81.00 123 GLU A N 1
ATOM 1007 C CA . GLU A 1 123 ? 8.109 -6.726 -0.565 1.00 81.00 123 GLU A CA 1
ATOM 1008 C C . GLU A 1 123 ? 8.214 -5.197 -0.530 1.00 81.00 123 GLU A C 1
ATOM 1010 O O . GLU A 1 123 ? 7.960 -4.615 0.513 1.00 81.00 123 GLU A O 1
ATOM 1015 N N . ILE A 1 124 ? 8.475 -4.533 -1.660 1.00 82.50 124 ILE A N 1
ATOM 1016 C CA . ILE A 1 124 ? 8.531 -3.065 -1.755 1.00 82.50 124 ILE A CA 1
ATOM 1017 C C . ILE A 1 124 ? 7.176 -2.445 -1.404 1.00 82.50 124 ILE A C 1
ATOM 1019 O O . ILE A 1 124 ? 7.090 -1.551 -0.561 1.00 82.50 124 ILE A O 1
ATOM 1023 N N . LEU A 1 125 ? 6.098 -2.911 -2.042 1.00 78.38 125 LEU A N 1
ATOM 1024 C CA . LEU A 1 125 ? 4.764 -2.394 -1.748 1.00 78.38 125 LEU A CA 1
ATOM 1025 C C . LEU A 1 125 ? 4.345 -2.740 -0.320 1.00 78.38 125 LEU A C 1
ATOM 1027 O O . LEU A 1 125 ? 3.716 -1.918 0.322 1.00 78.38 125 LEU A O 1
ATOM 1031 N N . MET A 1 126 ? 4.702 -3.910 0.208 1.00 73.94 126 MET A N 1
ATOM 1032 C CA . MET A 1 126 ? 4.383 -4.327 1.574 1.00 73.94 126 MET A CA 1
ATOM 1033 C C . MET A 1 126 ? 5.168 -3.560 2.618 1.00 73.94 126 MET A C 1
ATOM 1035 O O . MET A 1 126 ? 4.557 -3.037 3.530 1.00 73.94 126 MET A O 1
ATOM 1039 N N . GLN A 1 127 ? 6.485 -3.456 2.511 1.00 71.06 127 GLN A N 1
ATOM 1040 C CA . GLN A 1 127 ? 7.314 -2.749 3.483 1.00 71.06 127 GLN A CA 1
ATOM 1041 C C . GLN A 1 127 ? 6.844 -1.302 3.666 1.00 71.06 127 GLN A C 1
ATOM 1043 O O . GLN A 1 127 ? 6.828 -0.781 4.780 1.00 71.06 127 GLN A O 1
ATOM 1048 N N . HIS A 1 128 ? 6.411 -0.671 2.573 1.00 68.12 128 HIS A N 1
ATOM 1049 C CA . HIS A 1 128 ? 5.988 0.723 2.580 1.00 68.12 128 HIS A CA 1
ATOM 1050 C C . HIS A 1 128 ? 4.458 0.916 2.625 1.00 68.12 128 HIS A C 1
ATOM 1052 O O . HIS A 1 128 ? 4.002 2.019 2.897 1.00 68.12 128 HIS A O 1
ATOM 1058 N N . ALA A 1 129 ? 3.627 -0.106 2.406 1.00 59.31 129 ALA A N 1
ATOM 1059 C CA . ALA A 1 129 ? 2.168 -0.002 2.591 1.00 59.31 129 ALA A CA 1
ATOM 1060 C C . ALA A 1 129 ? 1.655 -0.713 3.852 1.00 59.31 129 ALA A C 1
ATOM 1062 O O . ALA A 1 129 ? 0.604 -0.347 4.370 1.00 59.31 129 ALA A O 1
ATOM 1063 N N . SER A 1 130 ? 2.374 -1.710 4.368 1.00 59.28 130 SER A N 1
ATOM 1064 C CA . SER A 1 130 ? 2.028 -2.469 5.571 1.00 59.28 130 SER A CA 1
ATOM 1065 C C . SER A 1 130 ? 2.754 -1.906 6.773 1.00 59.28 130 SER A C 1
ATOM 1067 O O . SER A 1 130 ? 3.975 -1.986 6.893 1.00 59.28 130 SER A O 1
ATOM 1069 N N . ALA A 1 131 ? 1.984 -1.399 7.725 1.00 59.19 131 ALA A N 1
ATOM 1070 C CA . ALA A 1 131 ? 2.556 -1.026 9.005 1.00 59.19 131 ALA A CA 1
ATOM 1071 C C . ALA A 1 131 ? 2.971 -2.247 9.832 1.00 59.19 131 ALA A C 1
ATOM 1073 O O . ALA A 1 131 ? 3.850 -2.132 10.673 1.00 59.19 131 ALA A O 1
ATOM 1074 N N . ARG A 1 132 ? 2.361 -3.422 9.601 1.00 61.47 132 ARG A N 1
ATOM 1075 C CA . ARG A 1 132 ? 2.641 -4.647 10.369 1.00 61.47 132 ARG A CA 1
ATOM 1076 C C . ARG A 1 132 ? 4.103 -5.093 10.263 1.00 61.47 132 ARG A C 1
ATOM 1078 O O . ARG A 1 132 ? 4.611 -5.700 11.198 1.00 61.47 132 ARG A O 1
ATOM 1085 N N . HIS A 1 133 ? 4.753 -4.819 9.134 1.00 54.94 133 HIS A N 1
ATOM 1086 C CA . HIS A 1 133 ? 6.127 -5.248 8.852 1.00 54.94 133 HIS A CA 1
ATOM 1087 C C . HIS A 1 133 ? 7.143 -4.111 8.908 1.00 54.94 133 HIS A C 1
ATOM 1089 O O . HIS A 1 133 ? 8.290 -4.304 8.513 1.00 54.94 133 HIS A O 1
ATOM 1095 N N . TYR A 1 134 ? 6.734 -2.932 9.373 1.00 57.25 134 TYR A N 1
ATOM 1096 C CA . TYR A 1 134 ? 7.663 -1.831 9.535 1.00 57.25 134 TYR A CA 1
ATOM 1097 C C . TYR A 1 134 ? 8.609 -2.123 10.697 1.00 57.25 134 TYR A C 1
ATOM 1099 O O . TYR A 1 134 ? 8.185 -2.241 11.844 1.00 57.25 134 TYR A O 1
ATOM 1107 N N . ASP A 1 135 ? 9.893 -2.255 10.383 1.00 51.62 135 ASP A N 1
ATOM 1108 C CA . ASP A 1 135 ? 10.970 -2.624 11.305 1.00 51.62 135 ASP A CA 1
ATOM 1109 C C . ASP A 1 135 ? 11.501 -1.440 12.130 1.00 51.62 135 ASP A C 1
ATOM 1111 O O . ASP A 1 135 ? 12.475 -1.580 12.868 1.00 51.62 135 ASP A O 1
ATOM 1115 N N . GLY A 1 136 ? 10.856 -0.274 12.035 1.00 46.53 136 GLY A N 1
ATOM 1116 C CA . GLY A 1 136 ? 11.252 0.920 12.773 1.00 46.53 136 GLY A CA 1
ATOM 1117 C C . GLY A 1 136 ? 12.461 1.642 12.182 1.00 46.53 136 GLY A C 1
ATOM 1118 O O . GLY A 1 136 ? 12.966 2.551 12.838 1.00 46.53 136 GLY A O 1
ATOM 1119 N N . ALA A 1 137 ? 12.923 1.284 10.974 1.00 50.22 137 ALA A N 1
ATOM 1120 C CA . ALA A 1 137 ? 13.991 2.015 10.301 1.00 50.22 137 ALA A CA 1
ATOM 1121 C C . ALA A 1 137 ? 13.587 3.486 10.116 1.00 50.22 137 ALA A C 1
ATOM 1123 O O . ALA A 1 137 ? 12.712 3.812 9.314 1.00 50.22 137 ALA A O 1
ATOM 1124 N N . THR A 1 138 ? 14.213 4.373 10.889 1.00 47.94 138 THR A N 1
ATOM 1125 C CA . THR A 1 138 ? 13.899 5.798 10.934 1.00 47.94 138 THR A CA 1
ATOM 1126 C C . THR A 1 138 ? 14.038 6.396 9.534 1.00 47.94 138 THR A C 1
ATOM 1128 O O . THR A 1 138 ? 15.126 6.341 8.950 1.00 47.94 138 THR A O 1
ATOM 1131 N N . PRO A 1 139 ? 12.979 6.979 8.953 1.00 49.94 139 PRO A N 1
ATOM 1132 C CA . PRO A 1 139 ? 13.110 7.641 7.673 1.00 49.94 139 PRO A CA 1
ATOM 1133 C C . PRO A 1 139 ? 13.933 8.911 7.882 1.00 49.94 139 PRO A C 1
ATOM 1135 O O . PRO A 1 139 ? 13.477 9.814 8.573 1.00 49.94 139 PRO A O 1
ATOM 1138 N N . TYR A 1 140 ? 15.132 8.955 7.295 1.00 47.81 140 TYR A N 1
ATOM 1139 C CA . TYR A 1 140 ? 16.024 10.120 7.238 1.00 47.81 140 TYR A CA 1
ATOM 1140 C C . TYR A 1 140 ? 16.158 10.871 8.585 1.00 47.81 140 TYR A C 1
ATOM 1142 O O . TYR A 1 140 ? 15.501 11.884 8.824 1.00 47.81 140 TYR A O 1
ATOM 1150 N N . GLU A 1 141 ? 17.039 10.404 9.475 1.00 41.91 141 GLU A N 1
ATOM 1151 C CA . GLU A 1 141 ? 17.440 11.204 10.641 1.00 41.91 141 GLU A CA 1
ATOM 1152 C C . GLU A 1 141 ? 18.129 12.504 10.183 1.00 41.91 141 GLU A C 1
ATOM 1154 O O . GLU A 1 141 ? 19.127 12.470 9.463 1.00 41.91 141 GLU A O 1
ATOM 1159 N N . GLY A 1 142 ? 17.598 13.657 10.610 1.00 45.41 142 GLY A N 1
ATOM 1160 C CA . GLY A 1 142 ? 18.271 14.956 10.476 1.00 45.41 142 GLY A CA 1
ATOM 1161 C C . GLY A 1 142 ? 17.834 15.857 9.314 1.00 45.41 142 GLY A C 1
ATOM 1162 O O . GLY A 1 142 ? 18.625 16.699 8.893 1.00 45.41 142 GLY A O 1
ATOM 1163 N N . SER A 1 143 ? 16.611 15.722 8.783 1.00 49.94 143 SER A N 1
ATOM 1164 C CA . SER A 1 143 ? 16.036 16.733 7.876 1.00 49.94 143 SER A CA 1
ATOM 1165 C C . SER A 1 143 ? 14.780 17.371 8.448 1.00 49.94 143 SER A C 1
ATOM 1167 O O . SER A 1 143 ? 13.849 16.675 8.837 1.00 49.94 143 SER A O 1
ATOM 1169 N N . ASP A 1 144 ? 14.724 18.701 8.379 1.00 51.25 144 ASP A N 1
ATOM 1170 C CA . ASP A 1 144 ? 13.513 19.496 8.616 1.00 51.25 144 ASP A CA 1
ATOM 1171 C C . ASP A 1 144 ? 12.505 19.408 7.447 1.00 51.25 144 ASP A C 1
ATOM 1173 O O . ASP A 1 144 ? 11.472 20.080 7.443 1.00 51.25 144 ASP A O 1
ATOM 1177 N N . VAL A 1 145 ? 12.803 18.617 6.409 1.00 51.78 145 VAL A N 1
ATOM 1178 C CA . VAL A 1 145 ? 11.953 18.462 5.227 1.00 51.78 145 VAL A CA 1
ATOM 1179 C C . VAL A 1 145 ? 10.873 17.430 5.518 1.00 51.78 145 VAL A C 1
ATOM 1181 O O . VAL A 1 145 ? 11.149 16.247 5.714 1.00 51.78 145 VAL A O 1
ATOM 1184 N N . VAL A 1 146 ? 9.619 17.885 5.481 1.00 50.62 146 VAL A N 1
ATOM 1185 C CA . VAL A 1 146 ? 8.446 17.009 5.531 1.00 50.62 146 VAL A CA 1
ATOM 1186 C C . VAL A 1 146 ? 8.564 15.970 4.412 1.00 50.62 146 VAL A C 1
ATOM 1188 O O . VAL A 1 146 ? 8.722 16.356 3.246 1.00 50.62 146 VAL A O 1
ATOM 1191 N N . PRO A 1 147 ? 8.499 14.663 4.723 1.00 48.84 147 PRO A N 1
ATOM 1192 C CA . PRO A 1 147 ? 8.600 13.642 3.701 1.00 48.84 147 PRO A CA 1
ATOM 1193 C C . PRO A 1 147 ? 7.458 13.820 2.693 1.00 48.84 147 PRO A C 1
ATOM 1195 O O . PRO A 1 147 ? 6.328 14.145 3.068 1.00 48.84 147 PRO A O 1
ATOM 1198 N N . PRO A 1 148 ? 7.729 13.651 1.395 1.00 54.53 148 PRO A N 1
ATOM 1199 C CA . PRO A 1 148 ? 6.714 13.830 0.380 1.00 54.53 148 PRO A CA 1
ATOM 1200 C C . PRO A 1 148 ? 5.612 12.768 0.530 1.00 54.53 148 PRO A C 1
ATOM 1202 O O . PRO A 1 148 ? 5.880 11.671 1.009 1.00 54.53 148 PRO A O 1
ATOM 1205 N N . LEU A 1 149 ? 4.380 13.076 0.096 1.00 55.00 149 LEU A N 1
ATOM 1206 C CA . LEU A 1 149 ? 3.236 12.146 0.140 1.00 55.00 149 LEU A CA 1
ATOM 1207 C C . LEU A 1 149 ? 3.626 10.777 -0.444 1.00 55.00 149 LEU A C 1
ATOM 1209 O O . LEU A 1 149 ? 3.911 10.700 -1.642 1.00 55.00 149 LEU A O 1
ATOM 1213 N N . GLY A 1 150 ? 3.669 9.733 0.393 1.00 64.31 150 GLY A N 1
ATOM 1214 C CA . GLY A 1 150 ? 4.139 8.390 0.021 1.00 64.31 150 GLY A CA 1
ATOM 1215 C C . GLY A 1 150 ? 5.594 8.352 -0.476 1.00 64.31 150 GLY A C 1
ATOM 1216 O O . GLY A 1 150 ? 6.191 9.368 -0.830 1.00 64.31 150 GLY A O 1
ATOM 1217 N N . PHE A 1 151 ? 6.199 7.172 -0.582 1.00 75.88 151 PHE A N 1
ATOM 1218 C CA . PHE A 1 151 ? 7.521 7.079 -1.211 1.00 75.88 151 PHE A CA 1
ATOM 1219 C C . PHE A 1 151 ? 7.423 7.188 -2.744 1.00 75.88 151 PHE A C 1
ATOM 1221 O O . PHE A 1 151 ? 8.304 7.770 -3.361 1.00 75.88 151 PHE A O 1
ATOM 1228 N N . MET A 1 152 ? 6.319 6.759 -3.367 1.00 81.25 152 MET A N 1
ATOM 1229 C CA . MET A 1 152 ? 6.044 6.866 -4.811 1.00 81.25 152 MET A CA 1
ATOM 1230 C C . MET A 1 152 ? 5.166 8.070 -5.190 1.00 81.25 152 MET A C 1
ATOM 1232 O O . MET A 1 152 ? 4.597 8.122 -6.286 1.00 81.25 152 MET A O 1
ATOM 1236 N N . GLY A 1 153 ? 5.046 9.069 -4.316 1.00 74.50 153 GLY A N 1
ATOM 1237 C CA . GLY A 1 153 ? 4.292 10.286 -4.627 1.00 74.50 153 GLY A CA 1
ATOM 1238 C C . GLY A 1 153 ? 2.778 10.117 -4.566 1.00 74.50 153 GLY A C 1
ATOM 1239 O O . GLY A 1 153 ? 2.077 10.857 -5.248 1.00 74.50 153 GLY A O 1
ATOM 1240 N N . GLY A 1 154 ? 2.278 9.132 -3.813 1.00 73.31 154 GLY A N 1
ATOM 1241 C CA . GLY A 1 154 ? 0.856 8.787 -3.740 1.00 73.31 154 GLY A CA 1
ATOM 1242 C C . GLY A 1 154 ? 0.385 7.866 -4.874 1.00 73.31 154 GLY A C 1
ATOM 1243 O O . GLY A 1 154 ? -0.806 7.566 -4.984 1.00 73.31 154 GLY A O 1
ATOM 1244 N N . THR A 1 155 ? 1.302 7.401 -5.729 1.00 79.88 155 THR A N 1
ATOM 1245 C CA . THR A 1 155 ? 1.005 6.482 -6.843 1.00 79.88 155 THR A CA 1
ATOM 1246 C C . THR A 1 155 ? 0.812 5.037 -6.372 1.00 79.88 155 THR A C 1
ATOM 1248 O O . THR A 1 155 ? 0.224 4.227 -7.088 1.00 79.88 155 THR A O 1
ATOM 1251 N N . GLU A 1 156 ? 1.240 4.709 -5.154 1.00 78.94 156 GLU A N 1
ATOM 1252 C CA . GLU A 1 156 ? 1.173 3.382 -4.541 1.00 78.94 156 GLU A CA 1
ATOM 1253 C C . GLU A 1 156 ? -0.239 2.796 -4.605 1.00 78.94 156 GLU A C 1
ATOM 1255 O O . GLU A 1 156 ? -0.410 1.656 -5.027 1.00 78.94 156 GLU A O 1
ATOM 1260 N N . LYS A 1 157 ? -1.268 3.592 -4.274 1.00 75.06 157 LYS A N 1
ATOM 1261 C CA . LYS A 1 157 ? -2.676 3.165 -4.346 1.00 75.06 157 LYS A CA 1
ATOM 1262 C C . LYS A 1 157 ? -3.071 2.748 -5.762 1.00 75.06 157 LYS A C 1
ATOM 1264 O O . LYS A 1 157 ? -3.730 1.726 -5.948 1.00 75.06 157 LYS A O 1
ATOM 1269 N N . LYS A 1 158 ? -2.674 3.538 -6.764 1.00 81.31 158 LYS A N 1
ATOM 1270 C CA . LYS A 1 158 ? -2.983 3.255 -8.172 1.00 81.31 158 LYS A CA 1
ATOM 1271 C C . LYS A 1 158 ? -2.268 1.988 -8.639 1.00 81.31 158 LYS A C 1
ATOM 1273 O O . LYS A 1 158 ? -2.900 1.137 -9.257 1.00 81.31 158 LYS A O 1
ATOM 1278 N N . LEU A 1 159 ? -0.988 1.838 -8.295 1.00 87.38 159 LEU A N 1
ATOM 1279 C CA . LEU A 1 159 ? -0.193 0.647 -8.609 1.00 87.38 159 LEU A CA 1
ATOM 1280 C C . LEU A 1 159 ? -0.762 -0.601 -7.948 1.00 87.38 159 LEU A C 1
ATOM 1282 O O . LEU A 1 159 ? -0.891 -1.643 -8.580 1.00 87.38 159 LEU A O 1
ATOM 1286 N N . TYR A 1 160 ? -1.167 -0.474 -6.693 1.00 80.94 160 TYR A N 1
ATOM 1287 C CA . TYR A 1 160 ? -1.822 -1.534 -5.956 1.00 80.94 160 TYR A CA 1
ATOM 1288 C C . TYR A 1 160 ? -3.144 -1.956 -6.624 1.00 80.94 160 TYR A C 1
ATOM 1290 O O . TYR A 1 160 ? -3.356 -3.142 -6.883 1.00 80.94 160 TYR A O 1
ATOM 1298 N N . HIS A 1 161 ? -4.029 -1.009 -6.963 1.00 79.62 161 HIS A N 1
ATOM 1299 C CA . HIS A 1 161 ? -5.275 -1.321 -7.677 1.00 79.62 161 HIS A CA 1
ATOM 1300 C C . HIS A 1 161 ? -5.002 -1.992 -9.022 1.00 79.62 161 HIS A C 1
ATOM 1302 O O . HIS A 1 161 ? -5.652 -2.979 -9.367 1.00 79.62 161 HIS A O 1
ATOM 1308 N N . PHE A 1 162 ? -3.999 -1.506 -9.746 1.00 88.69 162 PHE A N 1
ATOM 1309 C CA . PHE A 1 162 ? -3.596 -2.085 -11.012 1.00 88.69 162 PHE A CA 1
ATOM 1310 C C . PHE A 1 162 ? -3.136 -3.542 -10.851 1.00 88.69 162 PHE A C 1
ATOM 1312 O O . PHE A 1 162 ? -3.703 -4.436 -11.479 1.00 88.69 162 PHE A O 1
ATOM 1319 N N . LEU A 1 163 ? -2.180 -3.807 -9.956 1.00 88.50 163 LEU A N 1
ATOM 1320 C CA . LEU A 1 163 ? -1.586 -5.134 -9.761 1.00 88.50 163 LEU A CA 1
ATOM 1321 C C . LEU A 1 163 ? -2.549 -6.160 -9.131 1.00 88.50 163 LEU A C 1
ATOM 1323 O O . LEU A 1 163 ? -2.369 -7.365 -9.309 1.00 88.50 163 LEU A O 1
ATOM 1327 N N . THR A 1 164 ? -3.588 -5.701 -8.427 1.00 81.62 164 THR A N 1
ATOM 1328 C CA . THR A 1 164 ? -4.653 -6.556 -7.863 1.00 81.62 164 THR A CA 1
ATOM 1329 C C . THR A 1 164 ? -5.816 -6.814 -8.828 1.00 81.62 164 THR A C 1
ATOM 1331 O O . THR A 1 164 ? -6.787 -7.493 -8.460 1.00 81.62 164 THR A O 1
ATOM 1334 N N . GLY A 1 165 ? -5.748 -6.290 -10.057 1.00 82.81 165 GLY A N 1
ATOM 1335 C CA . GLY A 1 165 ? -6.805 -6.455 -11.055 1.00 82.81 165 GLY A CA 1
ATOM 1336 C C . GLY A 1 165 ? -8.067 -5.647 -10.744 1.00 82.81 165 GLY A C 1
ATOM 1337 O O . GLY A 1 165 ? -9.162 -6.125 -11.005 1.00 82.81 165 GLY A O 1
ATOM 1338 N N . ARG A 1 166 ? -7.948 -4.491 -10.078 1.00 79.38 166 ARG A N 1
ATOM 1339 C CA . ARG A 1 166 ? -9.075 -3.588 -9.757 1.00 79.38 166 ARG A CA 1
ATOM 1340 C C . ARG A 1 166 ? -9.178 -2.401 -10.714 1.00 79.38 166 ARG A C 1
ATOM 1342 O O . ARG A 1 166 ? -10.147 -1.650 -10.644 1.00 79.38 166 ARG A O 1
ATOM 1349 N N . THR A 1 167 ? -8.172 -2.205 -11.558 1.00 82.88 167 THR A N 1
ATOM 1350 C CA . THR A 1 167 ? -8.191 -1.188 -12.606 1.00 82.88 167 THR A CA 1
ATOM 1351 C C . THR A 1 167 ? -8.751 -1.817 -13.883 1.00 82.88 167 THR A C 1
ATOM 1353 O O . THR A 1 167 ? -8.278 -2.892 -14.253 1.00 82.88 167 THR A O 1
ATOM 1356 N N . PRO A 1 168 ? -9.694 -1.159 -14.584 1.00 81.81 168 PRO A N 1
ATOM 1357 C CA . PRO A 1 168 ? -10.183 -1.631 -15.874 1.00 81.81 168 PRO A CA 1
ATOM 1358 C C . PRO A 1 168 ? -9.047 -2.017 -16.828 1.00 81.81 168 PRO A C 1
ATOM 1360 O O . PRO A 1 168 ? -8.135 -1.230 -17.076 1.00 81.81 168 PRO A O 1
ATOM 1363 N N . GLY A 1 169 ? -9.094 -3.240 -17.348 1.00 79.75 169 GLY A N 1
ATOM 1364 C CA . GLY A 1 169 ? -8.091 -3.818 -18.242 1.00 79.75 169 GLY A CA 1
ATOM 1365 C C . GLY A 1 169 ? -6.985 -4.613 -17.538 1.00 79.75 169 GLY A C 1
ATOM 1366 O O . GLY A 1 169 ? -6.322 -5.426 -18.193 1.00 79.75 169 GLY A O 1
ATOM 1367 N N . SER A 1 170 ? -6.790 -4.442 -16.225 1.00 84.50 170 SER A N 1
ATOM 1368 C CA . SER A 1 170 ? -5.786 -5.191 -15.460 1.00 84.50 170 SER A CA 1
ATOM 1369 C C . SER A 1 170 ? -6.310 -6.506 -14.871 1.00 84.50 170 SER A C 1
ATOM 1371 O O . SER A 1 170 ? -5.518 -7.312 -14.389 1.00 84.50 170 SER A O 1
ATOM 1373 N N . GLU A 1 171 ? -7.612 -6.790 -14.970 1.00 84.56 171 GLU A N 1
ATOM 1374 C CA . GLU A 1 171 ? -8.253 -8.003 -14.432 1.00 84.56 171 GLU A CA 1
ATOM 1375 C C . GLU A 1 171 ? -7.713 -9.286 -15.073 1.00 84.56 171 GLU A C 1
ATOM 1377 O O . GLU A 1 171 ? -7.636 -10.330 -14.428 1.00 84.56 171 GLU A O 1
ATOM 1382 N N . SER A 1 172 ? -7.335 -9.200 -16.352 1.00 80.94 172 SER A N 1
ATOM 1383 C CA . SER A 1 172 ? -6.785 -10.318 -17.131 1.00 80.94 172 SER A CA 1
ATOM 1384 C C . SER A 1 172 ? -5.316 -10.619 -16.821 1.00 80.94 172 SER A C 1
ATOM 1386 O O . SER A 1 172 ? -4.808 -11.682 -17.186 1.00 80.94 172 SER A O 1
ATOM 1388 N N . LEU A 1 173 ? -4.616 -9.692 -16.159 1.00 83.88 173 LEU A N 1
ATOM 1389 C CA . LEU A 1 173 ? -3.194 -9.822 -15.882 1.00 83.88 173 LEU A CA 1
ATOM 1390 C C . LEU A 1 173 ? -2.994 -10.772 -14.702 1.00 83.88 173 LEU A C 1
ATOM 1392 O O . LEU A 1 173 ? -3.323 -10.476 -13.553 1.00 83.88 173 LEU A O 1
ATOM 1396 N N . SER A 1 174 ? -2.438 -11.938 -15.004 1.00 83.44 174 SER A N 1
ATOM 1397 C CA . SER A 1 174 ? -2.158 -12.984 -14.030 1.00 83.44 174 SER A CA 1
ATOM 1398 C C . SER A 1 174 ? -0.851 -13.685 -14.369 1.00 83.44 174 SER A C 1
ATOM 1400 O O . SER A 1 174 ? -0.398 -13.687 -15.514 1.00 83.44 174 SER A O 1
ATOM 1402 N N . TYR A 1 175 ? -0.237 -14.290 -13.361 1.00 82.50 175 TYR A N 1
ATOM 1403 C CA . TYR A 1 175 ? 0.949 -15.112 -13.519 1.00 82.50 175 TYR A CA 1
ATOM 1404 C C . TYR A 1 175 ? 0.738 -16.436 -12.787 1.00 82.50 175 TYR A C 1
ATOM 1406 O O . TYR A 1 175 ? 0.352 -16.459 -11.619 1.00 82.50 175 TYR A O 1
ATOM 1414 N N . LYS A 1 176 ? 0.923 -17.553 -13.504 1.00 79.25 176 LYS A N 1
ATOM 1415 C CA . LYS A 1 176 ? 0.624 -18.917 -13.018 1.00 79.25 176 LYS A CA 1
ATOM 1416 C C . LYS A 1 176 ? -0.793 -19.056 -12.429 1.00 79.25 176 LYS A C 1
ATOM 1418 O O . LYS A 1 176 ? -0.988 -19.700 -11.402 1.00 79.25 176 LYS A O 1
ATOM 1423 N N . GLY A 1 177 ? -1.779 -18.419 -13.068 1.00 73.69 177 GLY A N 1
ATOM 1424 C CA . GLY A 1 177 ? -3.184 -18.454 -12.644 1.00 73.69 177 GLY A CA 1
ATOM 1425 C C . GLY A 1 177 ? -3.502 -17.638 -11.386 1.00 73.69 177 GLY A C 1
ATOM 1426 O O . GLY A 1 177 ? -4.620 -17.719 -10.887 1.00 73.69 177 GLY A O 1
ATOM 1427 N N . LYS A 1 178 ? -2.549 -16.851 -10.871 1.00 80.19 178 LYS A N 1
ATOM 1428 C CA . LYS A 1 178 ? -2.739 -15.957 -9.724 1.00 80.19 178 LYS A CA 1
ATOM 1429 C C . LYS A 1 178 ? -2.653 -14.501 -10.150 1.00 80.19 178 LYS A C 1
ATOM 1431 O O . LYS A 1 178 ? -1.973 -14.171 -11.122 1.00 80.19 178 LYS A O 1
ATOM 1436 N N . LYS A 1 179 ? -3.312 -13.621 -9.399 1.00 84.31 179 LYS A N 1
ATOM 1437 C CA . LYS A 1 179 ? -3.134 -12.173 -9.557 1.00 84.31 179 LYS A CA 1
ATOM 1438 C C . LYS A 1 179 ? -1.664 -11.805 -9.352 1.00 84.31 179 LYS A C 1
ATOM 1440 O O . LYS A 1 179 ? -0.963 -12.455 -8.580 1.00 84.31 179 LYS A O 1
ATOM 1445 N N . LEU A 1 180 ? -1.210 -10.754 -10.034 1.00 86.94 180 LEU A N 1
ATOM 1446 C CA . LEU A 1 180 ? 0.173 -10.269 -9.913 1.00 86.94 180 LEU A CA 1
ATOM 1447 C C . LEU A 1 180 ? 0.493 -9.774 -8.509 1.00 86.94 180 LEU A C 1
ATOM 1449 O O . LEU A 1 180 ? 1.644 -9.802 -8.080 1.00 86.94 180 LEU A O 1
ATOM 1453 N N . PHE A 1 181 ? -0.544 -9.343 -7.804 1.00 83.38 181 PHE A N 1
ATOM 1454 C CA . PHE A 1 181 ? -0.486 -9.013 -6.404 1.00 83.38 181 PHE A CA 1
ATOM 1455 C C . PHE A 1 181 ? -1.748 -9.531 -5.730 1.00 83.38 181 PHE A C 1
ATOM 1457 O O . PHE A 1 181 ? -2.869 -9.169 -6.099 1.00 83.38 181 PHE A O 1
ATOM 1464 N N . GLU A 1 182 ? -1.558 -10.392 -4.741 1.00 74.19 182 GLU A N 1
ATOM 1465 C CA . GLU A 1 182 ? -2.617 -10.845 -3.858 1.00 74.19 182 GLU A CA 1
ATOM 1466 C C . GLU A 1 182 ? -2.229 -10.444 -2.443 1.00 74.19 182 GLU A C 1
ATOM 1468 O O . GLU A 1 182 ? -1.259 -10.974 -1.904 1.00 74.19 182 GLU A O 1
ATOM 1473 N N . PRO A 1 183 ? -2.928 -9.472 -1.853 1.00 62.09 183 PRO A N 1
ATOM 1474 C CA . PRO A 1 183 ? -2.536 -8.970 -0.564 1.00 62.09 183 PRO A CA 1
ATOM 1475 C C . PRO A 1 183 ? -2.886 -9.990 0.527 1.00 62.09 183 PRO A C 1
ATOM 1477 O O . PRO A 1 183 ? -4.067 -10.188 0.814 1.00 62.09 183 PRO A O 1
ATOM 1480 N N . SER A 1 184 ? -1.889 -10.581 1.190 1.00 54.22 184 SER A N 1
ATOM 1481 C CA . SER A 1 184 ? -2.100 -11.245 2.481 1.00 54.22 184 SER A CA 1
ATOM 1482 C C . SER A 1 184 ? -1.754 -10.285 3.629 1.00 54.22 184 SER A C 1
ATOM 1484 O O . SER A 1 184 ? -0.599 -9.892 3.768 1.00 54.22 184 SER A O 1
ATOM 1486 N N . SER A 1 185 ? -2.774 -9.895 4.406 1.00 60.66 185 SER A N 1
ATOM 1487 C CA . SER A 1 185 ? -2.699 -9.280 5.752 1.00 60.66 185 SER A CA 1
ATOM 1488 C C . SER A 1 185 ? -1.666 -8.145 5.972 1.00 60.66 185 SER A C 1
ATOM 1490 O O . SER A 1 185 ? -0.663 -8.299 6.663 1.00 60.66 185 SER A O 1
ATOM 1492 N N . TYR A 1 186 ? -1.985 -6.942 5.469 1.00 68.06 186 TYR A N 1
ATOM 1493 C CA . TYR A 1 186 ? -1.199 -5.689 5.616 1.00 68.06 186 TYR A CA 1
ATOM 1494 C C . TYR A 1 186 ? -1.463 -4.959 6.932 1.00 68.06 186 TYR A C 1
ATOM 1496 O O . TYR A 1 186 ? -0.700 -4.093 7.361 1.00 68.06 186 TYR A O 1
ATOM 1504 N N . PHE A 1 187 ? -2.590 -5.270 7.554 1.00 79.25 187 PHE A N 1
ATOM 1505 C CA . PHE A 1 187 ? -3.111 -4.515 8.673 1.00 79.25 187 PHE A CA 1
ATOM 1506 C C . PHE A 1 187 ? -2.789 -5.294 9.942 1.00 79.25 187 PHE A C 1
ATOM 1508 O O . PHE A 1 187 ? -3.139 -6.460 10.087 1.00 79.25 187 PHE A O 1
ATOM 1515 N N . GLY A 1 188 ? -2.057 -4.670 10.850 1.00 81.38 188 GLY A N 1
ATOM 1516 C CA . GLY A 1 188 ? -1.680 -5.250 12.132 1.00 81.38 188 GLY A CA 1
ATOM 1517 C C . GLY A 1 188 ? -1.702 -4.177 13.207 1.00 81.38 188 GLY A C 1
ATOM 1518 O O . GLY A 1 188 ? -2.069 -3.033 12.944 1.00 81.38 188 GLY A O 1
ATOM 1519 N N . HIS A 1 189 ? -1.278 -4.521 14.416 1.00 84.25 189 HIS A N 1
ATOM 1520 C CA . HIS A 1 189 ? -1.339 -3.607 15.554 1.00 84.25 189 HIS A CA 1
ATOM 1521 C C . HIS A 1 189 ? -0.594 -2.282 15.302 1.00 84.25 189 HIS A C 1
ATOM 1523 O O . HIS A 1 189 ? -1.102 -1.226 15.667 1.00 84.25 189 HIS A O 1
ATOM 1529 N N . LEU A 1 190 ? 0.542 -2.315 14.591 1.00 82.56 190 LEU A N 1
ATOM 1530 C CA . LEU A 1 190 ? 1.281 -1.115 14.178 1.00 82.56 190 LEU A CA 1
ATOM 1531 C C . LEU A 1 190 ? 0.472 -0.212 13.237 1.00 82.56 190 LEU A C 1
ATOM 1533 O O . LEU A 1 190 ? 0.506 1.002 13.388 1.00 82.56 190 LEU A O 1
ATOM 1537 N N . PHE A 1 191 ? -0.323 -0.785 12.326 1.00 84.12 191 PHE A N 1
ATOM 1538 C CA . PHE A 1 191 ? -1.150 -0.007 11.386 1.00 84.12 191 PHE A CA 1
ATOM 1539 C C . PHE A 1 191 ? -2.197 0.782 12.141 1.00 84.12 191 PHE A C 1
ATOM 1541 O O . PHE A 1 191 ? -2.383 1.975 11.908 1.00 84.12 191 PHE A O 1
ATOM 1548 N N . TYR A 1 192 ? -2.863 0.106 13.070 1.00 88.19 192 TYR A N 1
ATOM 1549 C CA . TYR A 1 192 ? -3.873 0.729 13.897 1.00 88.19 192 TYR A CA 1
ATOM 1550 C C . TYR A 1 192 ? -3.264 1.764 14.837 1.00 88.19 192 TYR A C 1
ATOM 1552 O O . TYR A 1 192 ? -3.811 2.857 14.947 1.00 88.19 192 TYR A O 1
ATOM 1560 N N . TYR A 1 193 ? -2.120 1.469 15.457 1.00 87.06 193 TYR A N 1
ATOM 1561 C CA . TYR A 1 193 ? -1.399 2.416 16.304 1.00 87.06 193 TYR A CA 1
ATOM 1562 C C . TYR A 1 193 ? -1.019 3.694 15.550 1.00 87.06 193 TYR A C 1
ATOM 1564 O O . TYR A 1 193 ? -1.364 4.791 15.989 1.00 87.06 193 TYR A O 1
ATOM 1572 N N . ASP A 1 194 ? -0.374 3.558 14.393 1.00 83.69 194 ASP A N 1
ATOM 1573 C CA . ASP A 1 194 ? 0.057 4.689 13.577 1.00 83.69 194 ASP A CA 1
ATOM 1574 C C . ASP A 1 194 ? -1.140 5.467 13.023 1.00 83.69 194 ASP A C 1
ATOM 1576 O O . ASP A 1 194 ? -1.163 6.698 13.090 1.00 83.69 194 ASP A O 1
ATOM 1580 N N . SER A 1 195 ? -2.185 4.772 12.565 1.00 86.25 195 SER A N 1
ATOM 1581 C CA . SER A 1 195 ? -3.436 5.416 12.150 1.00 86.25 195 SER A CA 1
ATOM 1582 C C . SER A 1 195 ? -4.065 6.209 13.295 1.00 86.25 195 SER A C 1
ATOM 1584 O O . SER A 1 195 ? -4.567 7.309 13.074 1.00 86.25 195 SER A O 1
ATOM 1586 N N . CYS A 1 196 ? -4.007 5.699 14.529 1.00 89.44 196 CYS A N 1
ATOM 1587 C CA . CYS A 1 196 ? -4.479 6.436 15.697 1.00 89.44 196 CYS A CA 1
ATOM 1588 C C . CYS A 1 196 ? -3.640 7.689 15.965 1.00 89.44 196 CYS A C 1
ATOM 1590 O O . CYS A 1 196 ? -4.214 8.742 16.228 1.00 89.44 196 CYS A O 1
ATOM 1592 N N . LEU A 1 197 ? -2.306 7.600 15.880 1.00 85.88 197 LEU A N 1
ATOM 1593 C CA . LEU A 1 197 ? -1.424 8.765 16.011 1.00 85.88 197 LEU A CA 1
ATOM 1594 C C . LEU A 1 197 ? -1.767 9.828 14.967 1.00 85.88 197 LEU A C 1
ATOM 1596 O O . LEU A 1 197 ? -1.935 10.993 15.319 1.00 85.88 197 LEU A O 1
ATOM 1600 N N . TRP A 1 198 ? -1.938 9.420 13.710 1.00 85.81 198 TRP A N 1
ATOM 1601 C CA . TRP A 1 198 ? -2.292 10.333 12.631 1.00 85.81 198 TRP A CA 1
ATOM 1602 C C . TRP A 1 198 ? -3.644 11.007 12.847 1.00 85.81 198 TRP A C 1
ATOM 1604 O O . TRP A 1 198 ? -3.735 12.228 12.724 1.00 85.81 198 TRP A O 1
ATOM 1614 N N . LEU A 1 199 ? -4.682 10.246 13.204 1.00 86.88 199 LEU A N 1
ATOM 1615 C CA . LEU A 1 199 ? -6.004 10.803 13.498 1.00 86.88 199 LEU A CA 1
ATOM 1616 C C . LEU A 1 199 ? -5.966 11.752 14.709 1.00 86.88 199 LEU A C 1
ATOM 1618 O O . LEU A 1 199 ? -6.665 12.760 14.707 1.00 86.88 199 LEU A O 1
ATOM 1622 N N . ASP A 1 200 ? -5.097 11.502 15.690 1.00 84.56 200 ASP A N 1
ATOM 1623 C CA . ASP A 1 200 ? -4.857 12.377 16.850 1.00 84.56 200 ASP A CA 1
ATOM 1624 C C . ASP A 1 200 ? -3.908 13.560 16.542 1.00 84.56 200 ASP A C 1
ATOM 1626 O O . ASP A 1 200 ? -3.486 14.289 17.438 1.00 84.56 200 ASP A O 1
ATOM 1630 N N . GLY A 1 201 ? -3.528 13.761 15.275 1.00 81.00 201 GLY A N 1
ATOM 1631 C CA . GLY A 1 201 ? -2.658 14.859 14.846 1.00 81.00 201 GLY A CA 1
ATOM 1632 C C . GLY A 1 201 ? -1.184 14.713 15.220 1.00 81.00 201 GLY A C 1
ATOM 1633 O O . GLY A 1 201 ? -0.422 15.664 15.059 1.00 81.00 201 GLY A O 1
ATOM 1634 N N . LYS A 1 202 ? -0.769 13.535 15.689 1.00 82.69 202 LYS A N 1
ATOM 1635 C CA . LYS A 1 202 ? 0.619 13.203 16.018 1.00 82.69 202 LYS A CA 1
ATOM 1636 C C . LYS A 1 202 ? 1.350 12.631 14.808 1.00 82.69 202 LYS A C 1
ATOM 1638 O O . LYS A 1 202 ? 0.743 12.141 13.857 1.00 82.69 202 LYS A O 1
ATOM 1643 N N . ILE A 1 203 ? 2.678 12.686 14.872 1.00 76.62 203 ILE A N 1
ATOM 1644 C CA . ILE A 1 203 ? 3.553 12.102 13.856 1.00 76.62 203 ILE A CA 1
ATOM 1645 C C . ILE A 1 203 ? 3.527 10.571 14.017 1.00 76.62 203 ILE A C 1
ATOM 1647 O O . ILE A 1 203 ? 3.837 10.081 15.105 1.00 76.62 203 ILE A O 1
ATOM 1651 N N . PRO A 1 204 ? 3.149 9.816 12.974 1.00 75.75 204 PRO A N 1
ATOM 1652 C CA . PRO A 1 204 ? 3.189 8.357 12.993 1.00 75.75 204 PRO A CA 1
ATOM 1653 C C . PRO A 1 204 ? 4.617 7.817 13.010 1.00 75.75 204 PRO A C 1
ATOM 1655 O O . PRO A 1 204 ? 5.531 8.455 12.489 1.00 75.75 204 PRO A O 1
ATOM 1658 N N . THR A 1 205 ? 4.800 6.608 13.535 1.00 72.38 205 THR A N 1
ATOM 1659 C CA . THR A 1 205 ? 6.099 5.921 13.512 1.00 72.38 205 THR A CA 1
ATOM 1660 C C . THR A 1 205 ? 6.424 5.375 12.124 1.00 72.38 205 THR A C 1
ATOM 1662 O O . THR A 1 205 ? 7.559 5.505 11.666 1.00 72.38 205 THR A O 1
ATOM 1665 N N . ASN A 1 206 ? 5.417 4.853 11.418 1.00 69.50 206 ASN A N 1
ATOM 1666 C CA . ASN A 1 206 ? 5.478 4.555 9.996 1.00 69.50 206 ASN A CA 1
ATOM 1667 C C . ASN A 1 206 ? 4.615 5.558 9.203 1.00 69.50 206 ASN A C 1
ATOM 1669 O O . ASN A 1 206 ? 3.410 5.340 9.046 1.00 69.50 206 ASN A O 1
ATOM 1673 N N . PRO A 1 207 ? 5.190 6.632 8.635 1.00 63.03 207 PRO A N 1
ATOM 1674 C CA . PRO A 1 207 ? 4.423 7.544 7.787 1.00 63.03 207 PRO A CA 1
ATOM 1675 C C . PRO A 1 207 ? 3.857 6.846 6.536 1.00 63.03 207 PRO A C 1
ATOM 1677 O O . PRO A 1 207 ? 2.764 7.174 6.078 1.00 63.03 207 PRO A O 1
ATOM 1680 N N . TYR A 1 208 ? 4.555 5.847 5.991 1.00 62.62 208 TYR A N 1
ATOM 1681 C CA . TYR A 1 208 ? 4.219 5.212 4.716 1.00 62.62 208 TYR A CA 1
ATOM 1682 C C . TYR A 1 208 ? 2.870 4.475 4.728 1.00 62.62 208 TYR A C 1
ATOM 1684 O O . TYR A 1 208 ? 2.132 4.509 3.741 1.00 62.62 208 TYR A O 1
ATOM 1692 N N . CYS A 1 209 ? 2.511 3.857 5.854 1.00 61.25 209 CYS A N 1
ATOM 1693 C CA . CYS A 1 209 ? 1.277 3.078 5.967 1.00 61.25 209 CYS A CA 1
ATOM 1694 C C . CYS A 1 209 ? -0.009 3.924 5.984 1.00 61.25 209 CYS A C 1
ATOM 1696 O O . CYS A 1 209 ? -1.090 3.400 5.722 1.00 61.25 209 CYS A O 1
ATOM 1698 N N . ILE A 1 210 ? 0.102 5.228 6.251 1.00 63.28 210 ILE A N 1
ATOM 1699 C CA . ILE A 1 210 ? -1.043 6.135 6.414 1.00 63.28 210 ILE A CA 1
ATOM 1700 C C . ILE A 1 210 ? -1.321 6.949 5.156 1.00 63.28 210 ILE A C 1
ATOM 1702 O O . ILE A 1 210 ? -2.475 7.233 4.840 1.00 63.28 210 ILE A O 1
ATOM 1706 N N . TYR A 1 211 ? -0.279 7.317 4.406 1.00 58.31 211 TYR A N 1
ATOM 1707 C CA . TYR A 1 211 ? -0.448 8.088 3.169 1.00 58.31 211 TYR A CA 1
ATOM 1708 C C . TYR A 1 211 ? -1.005 7.249 2.013 1.00 58.31 211 TYR A C 1
ATOM 1710 O O . TYR A 1 211 ? -1.541 7.787 1.042 1.00 58.31 211 TYR A O 1
ATOM 1718 N N . ASN A 1 212 ? -0.943 5.926 2.145 1.00 57.47 212 ASN A N 1
ATOM 1719 C CA . ASN A 1 212 ? -1.547 4.986 1.221 1.00 57.47 212 ASN A CA 1
ATOM 1720 C C . ASN A 1 212 ? -2.994 4.732 1.651 1.00 57.47 212 ASN A C 1
ATOM 1722 O O . ASN A 1 212 ? -3.293 3.805 2.388 1.00 57.47 212 ASN A O 1
ATOM 1726 N N . TYR A 1 213 ? -3.912 5.581 1.196 1.00 57.81 213 TYR A N 1
ATOM 1727 C CA . TYR A 1 213 ? -5.351 5.421 1.404 1.00 57.81 213 TYR A CA 1
ATOM 1728 C C . TYR A 1 213 ? -5.876 4.060 0.929 1.00 57.81 213 TYR A C 1
ATOM 1730 O O . TYR A 1 213 ? -6.223 3.889 -0.246 1.00 57.81 213 TYR A O 1
ATOM 1738 N N . MET A 1 214 ? -5.992 3.109 1.853 1.00 68.69 214 MET A N 1
ATOM 1739 C CA . MET A 1 214 ? -6.426 1.742 1.568 1.00 68.69 214 MET A CA 1
ATOM 1740 C C . MET A 1 214 ? -7.822 1.428 2.126 1.00 68.69 214 MET A C 1
ATOM 1742 O O . MET A 1 214 ? -8.118 0.256 2.288 1.00 68.69 214 MET A O 1
ATOM 1746 N N . GLY A 1 215 ? -8.690 2.418 2.390 1.00 76.44 215 GLY A N 1
ATOM 1747 C CA . GLY A 1 215 ? -9.982 2.247 3.087 1.00 76.44 215 GLY A CA 1
ATOM 1748 C C . GLY A 1 215 ? -10.801 1.029 2.637 1.00 76.44 215 GLY A C 1
ATOM 1749 O O . GLY A 1 215 ? -10.968 0.073 3.397 1.00 76.44 215 GLY A O 1
ATOM 1750 N N . LYS A 1 216 ? -11.215 0.989 1.363 1.00 78.00 216 LYS A N 1
ATOM 1751 C CA . LYS A 1 216 ? -11.882 -0.200 0.797 1.00 78.00 216 LYS A CA 1
ATOM 1752 C C . LYS A 1 216 ? -11.053 -1.489 0.896 1.00 78.00 216 LYS A C 1
ATOM 1754 O O . LYS A 1 216 ? -11.617 -2.555 1.100 1.00 78.00 216 LYS A O 1
ATOM 1759 N N . HIS A 1 217 ? -9.732 -1.441 0.736 1.00 76.50 217 HIS A N 1
ATOM 1760 C CA . HIS A 1 217 ? -8.908 -2.648 0.836 1.00 76.50 217 HIS A CA 1
ATOM 1761 C C . HIS A 1 217 ? -8.793 -3.166 2.274 1.00 76.50 217 HIS A C 1
ATOM 1763 O O . HIS A 1 217 ? -8.912 -4.369 2.483 1.00 76.50 217 HIS A O 1
ATOM 1769 N N . TRP A 1 218 ? -8.607 -2.272 3.242 1.00 84.62 218 TRP A N 1
ATOM 1770 C CA . TRP A 1 218 ? -8.687 -2.582 4.660 1.00 84.62 218 TRP A CA 1
ATOM 1771 C C . TRP A 1 218 ? -10.002 -3.292 4.957 1.00 84.62 218 TRP A C 1
ATOM 1773 O O . TRP A 1 218 ? -9.979 -4.394 5.495 1.00 84.62 218 TRP A O 1
ATOM 1783 N N . PHE A 1 219 ? -11.121 -2.752 4.472 1.00 87.12 219 PHE A N 1
ATOM 1784 C CA . PHE A 1 219 ? -12.423 -3.395 4.604 1.00 87.12 219 PHE A CA 1
ATOM 1785 C C . PHE A 1 219 ? -12.482 -4.772 3.919 1.00 87.12 219 PHE A C 1
ATOM 1787 O O . PHE A 1 219 ? -12.846 -5.758 4.549 1.00 87.12 219 PHE A O 1
ATOM 1794 N N . ASP A 1 220 ? -12.051 -4.878 2.658 1.00 83.00 220 ASP A N 1
ATOM 1795 C CA . ASP A 1 220 ? -12.032 -6.145 1.911 1.00 83.00 220 ASP A CA 1
ATOM 1796 C C . ASP A 1 220 ? -11.102 -7.202 2.556 1.00 83.00 220 ASP A C 1
ATOM 1798 O O . ASP A 1 220 ? -11.257 -8.398 2.313 1.00 83.00 220 ASP A O 1
ATOM 1802 N N . SER A 1 221 ? -10.117 -6.775 3.355 1.00 82.25 221 SER A N 1
ATOM 1803 C CA . SER A 1 221 ? -9.199 -7.662 4.078 1.00 82.25 221 SER A CA 1
ATOM 1804 C C . SER A 1 221 ? -9.796 -8.249 5.360 1.00 82.25 221 SER A C 1
ATOM 1806 O O . SER A 1 221 ? -9.234 -9.204 5.895 1.00 82.25 221 SER A O 1
ATOM 1808 N N . MET A 1 222 ? -10.949 -7.738 5.815 1.00 87.44 222 MET A N 1
ATOM 1809 C CA . MET A 1 222 ? -11.707 -8.221 6.978 1.00 87.44 222 MET A CA 1
ATOM 1810 C C . MET A 1 222 ? -12.436 -9.536 6.674 1.00 87.44 222 MET A C 1
ATOM 1812 O O . MET A 1 222 ? -13.647 -9.663 6.834 1.00 87.44 222 MET A O 1
ATOM 1816 N N . ASN A 1 223 ? -11.686 -10.521 6.192 1.00 87.94 223 ASN A N 1
ATOM 1817 C CA . ASN A 1 223 ? -12.165 -11.861 5.893 1.00 87.94 223 ASN A CA 1
ATOM 1818 C C . ASN A 1 223 ? -12.072 -12.774 7.129 1.00 87.94 223 ASN A C 1
ATOM 1820 O O . ASN A 1 223 ? -11.511 -12.402 8.158 1.00 87.94 223 ASN A O 1
ATOM 1824 N N . ALA A 1 224 ? -12.597 -13.996 7.011 1.00 88.50 224 ALA A N 1
ATOM 1825 C CA . ALA A 1 224 ? -12.633 -14.957 8.115 1.00 88.50 224 ALA A CA 1
ATOM 1826 C C . ALA A 1 224 ? -11.247 -15.251 8.720 1.00 88.50 224 ALA A C 1
ATOM 1828 O O . ALA A 1 224 ? -11.123 -15.332 9.937 1.00 88.50 224 ALA A O 1
ATOM 1829 N N . ALA A 1 225 ? -10.199 -15.353 7.894 1.00 87.75 225 ALA A N 1
ATOM 1830 C CA . ALA A 1 225 ? -8.846 -15.614 8.383 1.00 87.75 225 ALA A CA 1
ATOM 1831 C C . ALA A 1 225 ? -8.319 -14.454 9.239 1.00 87.75 225 ALA A C 1
ATOM 1833 O O . ALA A 1 225 ? -7.710 -14.678 10.282 1.00 87.75 225 ALA A O 1
ATOM 1834 N N . TYR A 1 226 ? -8.590 -13.214 8.826 1.00 87.19 226 TYR A N 1
ATOM 1835 C CA . TYR A 1 226 ? -8.170 -12.043 9.584 1.00 87.19 226 TYR A CA 1
ATOM 1836 C C . TYR A 1 226 ? -9.013 -11.821 10.848 1.00 87.19 226 TYR A C 1
ATOM 1838 O O . TYR A 1 226 ? -8.485 -11.366 11.857 1.00 87.19 226 TYR A O 1
ATOM 1846 N N . MET A 1 227 ? -10.293 -12.212 10.851 1.00 91.81 227 MET A N 1
ATOM 1847 C CA . MET A 1 227 ? -11.105 -12.209 12.076 1.00 91.81 227 MET A CA 1
ATOM 1848 C C . MET A 1 227 ? -10.520 -13.135 13.146 1.00 91.81 227 MET A C 1
ATOM 1850 O O . MET A 1 227 ? -10.358 -12.709 14.285 1.00 91.81 227 MET A O 1
ATOM 1854 N N . THR A 1 228 ? -10.113 -14.353 12.769 1.00 90.56 228 THR A N 1
ATOM 1855 C CA . THR A 1 228 ? -9.422 -15.279 13.683 1.00 90.56 228 THR A CA 1
ATOM 1856 C C . THR A 1 228 ? -8.130 -14.675 14.235 1.00 90.56 228 THR A C 1
ATOM 1858 O O . THR A 1 228 ? -7.783 -14.881 15.398 1.00 90.56 228 THR A O 1
ATOM 1861 N N . GLU A 1 229 ? -7.414 -13.896 13.424 1.00 89.25 229 GLU A N 1
ATOM 1862 C CA . GLU A 1 229 ? -6.219 -13.186 13.874 1.00 89.25 229 GLU A CA 1
ATOM 1863 C C . GLU A 1 229 ? -6.550 -12.101 14.912 1.00 89.25 229 GLU A C 1
ATOM 1865 O O . GLU A 1 229 ? -5.910 -12.035 15.958 1.00 89.25 229 GLU A O 1
ATOM 1870 N N . ILE A 1 230 ? -7.588 -11.292 14.675 1.00 91.06 230 ILE A N 1
ATOM 1871 C CA . ILE A 1 230 ? -8.052 -10.265 15.624 1.00 91.06 230 ILE A CA 1
ATOM 1872 C C . ILE A 1 230 ? -8.480 -10.892 16.959 1.00 91.06 230 ILE A C 1
ATOM 1874 O O . ILE A 1 230 ? -8.243 -10.308 18.014 1.00 91.06 230 ILE A O 1
ATOM 1878 N N . GLU A 1 231 ? -9.111 -12.066 16.933 1.00 91.25 231 GLU A N 1
ATOM 1879 C CA . GLU A 1 231 ? -9.531 -12.779 18.147 1.00 91.25 231 GLU A CA 1
ATOM 1880 C C . GLU A 1 231 ? -8.355 -13.329 18.963 1.00 91.25 231 GLU A C 1
ATOM 1882 O O . GLU A 1 231 ? -8.481 -13.516 20.174 1.00 91.25 231 GLU A O 1
ATOM 1887 N N . THR A 1 232 ? -7.219 -13.597 18.316 1.00 90.69 232 THR A N 1
ATOM 1888 C CA . THR A 1 232 ? -6.068 -14.272 18.934 1.00 90.69 232 THR A CA 1
ATOM 1889 C C . THR A 1 232 ? -4.931 -13.319 19.304 1.00 90.69 232 THR A C 1
ATOM 1891 O O . THR A 1 232 ? -4.185 -13.604 20.241 1.00 90.69 232 THR A O 1
ATOM 1894 N N . ASP A 1 233 ? -4.814 -12.168 18.638 1.00 90.75 233 ASP A N 1
ATOM 1895 C CA . ASP A 1 233 ? -3.784 -11.158 18.895 1.00 90.75 233 ASP A CA 1
ATOM 1896 C C . ASP A 1 233 ? -4.347 -9.965 19.695 1.00 90.75 233 ASP A C 1
ATOM 1898 O O . ASP A 1 233 ? -5.067 -9.102 19.182 1.00 90.75 233 ASP A O 1
ATOM 1902 N N . GLN A 1 234 ? -3.962 -9.882 20.975 1.00 91.00 234 GLN A N 1
ATOM 1903 C CA . GLN A 1 234 ? -4.394 -8.812 21.882 1.00 91.00 234 GLN A CA 1
ATOM 1904 C C . GLN A 1 234 ? -3.929 -7.415 21.446 1.00 91.00 234 GLN A C 1
ATOM 1906 O O . GLN A 1 234 ? -4.634 -6.435 21.702 1.00 91.00 234 GLN A O 1
ATOM 1911 N N . ALA A 1 235 ? -2.765 -7.296 20.798 1.00 89.12 235 ALA A N 1
ATOM 1912 C CA . ALA A 1 235 ? -2.267 -6.015 20.306 1.00 89.12 235 ALA A CA 1
ATOM 1913 C C . ALA A 1 235 ? -3.149 -5.526 19.157 1.00 89.12 235 ALA A C 1
ATOM 1915 O O . ALA A 1 235 ? -3.564 -4.365 19.135 1.00 89.12 235 ALA A O 1
ATOM 1916 N N . ILE A 1 236 ? -3.460 -6.421 18.215 1.00 90.31 236 ILE A N 1
ATOM 1917 C CA . ILE A 1 236 ? -4.350 -6.115 17.094 1.00 90.31 236 ILE A CA 1
ATOM 1918 C C . ILE A 1 236 ? -5.717 -5.708 17.630 1.00 90.31 236 ILE A C 1
ATOM 1920 O O . ILE A 1 236 ? -6.200 -4.638 17.264 1.00 90.31 236 ILE A O 1
ATOM 1924 N N . GLN A 1 237 ? -6.302 -6.495 18.534 1.00 92.56 237 GLN A N 1
ATOM 1925 C CA . GLN A 1 237 ? -7.611 -6.202 19.113 1.00 92.56 237 GLN A CA 1
ATOM 1926 C C . GLN A 1 237 ? -7.643 -4.835 19.813 1.00 92.56 237 GLN A C 1
ATOM 1928 O O . GLN A 1 237 ? -8.563 -4.044 19.584 1.00 92.56 237 GLN A O 1
ATOM 1933 N N . PHE A 1 238 ? -6.635 -4.534 20.638 1.00 93.31 238 PHE A N 1
ATOM 1934 C CA . PHE A 1 238 ? -6.546 -3.269 21.363 1.00 93.31 238 PHE A CA 1
ATOM 1935 C C . PHE A 1 238 ? -6.470 -2.076 20.408 1.00 93.31 238 PHE A C 1
ATOM 1937 O O . PHE A 1 238 ? -7.308 -1.173 20.475 1.00 93.31 238 PHE A O 1
ATOM 1944 N N . TYR A 1 239 ? -5.490 -2.070 19.500 1.00 92.69 239 TYR A N 1
ATOM 1945 C CA . TYR A 1 239 ? -5.277 -0.917 18.634 1.00 92.69 239 TYR A CA 1
ATOM 1946 C C . TYR A 1 239 ? -6.374 -0.785 17.575 1.00 92.69 239 TYR A C 1
ATOM 1948 O O . TYR A 1 239 ? -6.771 0.341 17.279 1.00 92.69 239 TYR A O 1
ATOM 1956 N N . LEU A 1 240 ? -6.930 -1.890 17.062 1.00 93.94 240 LEU A N 1
ATOM 1957 C CA . LEU A 1 240 ? -8.112 -1.854 16.196 1.00 93.94 240 LEU A CA 1
ATOM 1958 C C . LEU A 1 240 ? -9.298 -1.207 16.919 1.00 93.94 240 LEU A C 1
ATOM 1960 O O . LEU A 1 240 ? -9.976 -0.367 16.335 1.00 93.94 240 LEU A O 1
ATOM 1964 N N . ASN A 1 241 ? -9.534 -1.529 18.194 1.00 94.75 241 ASN A N 1
ATOM 1965 C CA . ASN A 1 241 ? -10.602 -0.889 18.963 1.00 94.75 241 ASN A CA 1
ATOM 1966 C C . ASN A 1 241 ? -10.374 0.626 19.096 1.00 94.75 241 ASN A C 1
ATOM 1968 O O . ASN A 1 241 ? -11.273 1.415 18.810 1.00 94.75 241 ASN A O 1
ATOM 1972 N N . CYS A 1 242 ? -9.158 1.051 19.457 1.00 94.44 242 CYS A N 1
ATOM 1973 C CA . CYS A 1 242 ? -8.799 2.472 19.492 1.00 94.44 242 CYS A CA 1
ATOM 1974 C C . CYS A 1 242 ? -9.044 3.154 18.139 1.00 94.44 242 CYS A C 1
ATOM 1976 O O . CYS A 1 242 ? -9.651 4.223 18.079 1.00 94.44 242 CYS A O 1
ATOM 1978 N N . PHE A 1 243 ? -8.618 2.508 17.056 1.00 93.94 243 PHE A N 1
ATOM 1979 C CA . PHE A 1 243 ? -8.779 3.007 15.699 1.00 93.94 243 PHE A CA 1
ATOM 1980 C C . PHE A 1 243 ? -10.252 3.194 15.328 1.00 93.94 243 PHE A C 1
ATOM 1982 O O . PHE A 1 243 ? -10.636 4.274 14.884 1.00 93.94 243 PHE A O 1
ATOM 1989 N N . LEU A 1 244 ? -11.095 2.189 15.576 1.00 96.00 244 LEU A N 1
ATOM 1990 C CA . LEU A 1 244 ? -12.532 2.262 15.305 1.00 96.00 244 LEU A CA 1
ATOM 1991 C C . LEU A 1 244 ? -13.204 3.384 16.104 1.00 96.00 244 LEU A C 1
ATOM 1993 O O . LEU A 1 244 ? -14.036 4.106 15.561 1.00 96.00 244 LEU A O 1
ATOM 1997 N N . VAL A 1 245 ? -12.828 3.575 17.373 1.00 95.38 245 VAL A N 1
ATOM 1998 C CA . VAL A 1 245 ? -13.361 4.670 18.198 1.00 95.38 245 VAL A CA 1
ATOM 1999 C C . VAL A 1 245 ? -12.965 6.037 17.626 1.00 95.38 245 VAL A C 1
ATOM 2001 O O . VAL A 1 245 ? -13.805 6.935 17.571 1.00 95.38 245 VAL A O 1
ATOM 2004 N N . LEU A 1 246 ? -11.719 6.213 17.170 1.00 93.50 246 LEU A N 1
ATOM 2005 C CA . LEU A 1 246 ? -11.294 7.462 16.523 1.00 93.50 246 LEU A CA 1
ATOM 2006 C C . LEU A 1 246 ? -12.044 7.704 15.215 1.00 93.50 246 LEU A C 1
ATOM 2008 O O . LEU A 1 246 ? -12.551 8.804 15.015 1.00 93.50 246 LEU A O 1
ATOM 2012 N N . VAL A 1 247 ? -12.172 6.685 14.362 1.00 94.06 247 VAL A N 1
ATOM 2013 C CA . VAL A 1 247 ? -12.925 6.774 13.100 1.00 94.06 247 VAL A CA 1
ATOM 2014 C C . VAL A 1 247 ? -14.387 7.151 13.351 1.00 94.06 247 VAL A C 1
ATOM 2016 O O . VAL A 1 247 ? -14.921 8.009 12.650 1.00 94.06 247 VAL A O 1
ATOM 2019 N N . ALA A 1 248 ? -15.029 6.566 14.367 1.00 94.38 248 ALA A N 1
ATOM 2020 C CA . ALA A 1 248 ? -16.417 6.865 14.721 1.00 94.38 248 ALA A CA 1
ATOM 2021 C C . ALA A 1 248 ? -16.631 8.323 15.155 1.00 94.38 248 ALA A C 1
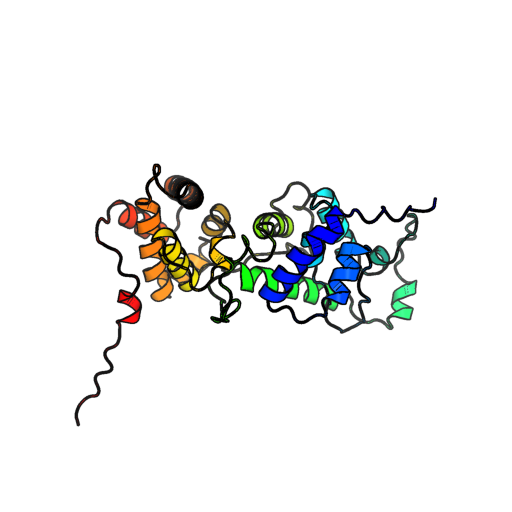ATOM 2023 O O . ALA A 1 248 ? -17.695 8.885 14.903 1.00 94.38 248 ALA A O 1
ATOM 2024 N N . ARG A 1 249 ? -15.638 8.925 15.818 1.00 91.94 249 ARG A N 1
ATOM 2025 C CA . ARG A 1 249 ? -15.738 10.266 16.416 1.00 91.94 249 ARG A CA 1
ATOM 2026 C C . ARG A 1 249 ? -15.102 11.372 15.583 1.00 91.94 249 ARG A C 1
ATOM 2028 O O . ARG A 1 249 ? -15.230 12.537 15.956 1.00 91.94 249 ARG A O 1
ATOM 2035 N N . TYR A 1 250 ? -14.368 11.028 14.526 1.00 91.06 250 TYR A N 1
ATOM 2036 C CA . TYR A 1 250 ? -13.598 12.012 13.779 1.00 91.06 250 TYR A CA 1
ATOM 2037 C C . TYR A 1 250 ? -14.525 13.088 13.184 1.00 91.06 250 TYR A C 1
ATOM 2039 O O . TYR A 1 250 ? -15.502 12.722 12.523 1.00 91.06 250 TYR A O 1
ATOM 2047 N N . PRO A 1 251 ? -14.261 14.393 13.402 1.00 88.00 251 PRO A N 1
ATOM 2048 C CA . PRO A 1 251 ? -15.143 15.453 12.922 1.00 88.00 251 PRO A CA 1
ATOM 2049 C C . PRO A 1 251 ? -15.250 15.473 11.394 1.00 88.00 251 PRO A C 1
ATOM 2051 O O . PRO A 1 251 ? -14.269 15.246 10.690 1.00 88.00 251 PRO A O 1
ATOM 2054 N N . GLU A 1 252 ? -16.436 15.790 10.877 1.00 81.31 252 GLU A N 1
ATOM 2055 C CA . GLU A 1 252 ? -16.666 15.919 9.428 1.00 81.31 252 GLU A CA 1
ATOM 2056 C C . GLU A 1 252 ? -16.289 17.294 8.874 1.00 81.31 252 GLU A C 1
ATOM 2058 O O . GLU A 1 252 ? -16.091 17.443 7.673 1.00 81.31 252 GLU A O 1
ATOM 2063 N N . THR A 1 253 ? -16.195 18.303 9.739 1.00 78.44 253 THR A N 1
ATOM 2064 C CA . THR A 1 253 ? -15.976 19.701 9.356 1.00 78.44 253 THR A CA 1
ATOM 2065 C C . THR A 1 253 ? -14.979 20.371 10.293 1.00 78.44 253 THR A C 1
ATOM 2067 O O . THR A 1 253 ? -14.979 20.086 11.491 1.00 78.44 253 THR A O 1
ATOM 2070 N N . GLY A 1 254 ? -14.192 21.319 9.777 1.00 70.19 254 GLY A N 1
ATOM 2071 C CA . GLY A 1 254 ? -13.292 22.148 10.593 1.00 70.19 254 GLY A CA 1
ATOM 2072 C C . GLY A 1 254 ? -12.012 21.442 11.052 1.00 70.19 254 GLY A C 1
ATOM 2073 O O . GLY A 1 254 ? -11.381 21.887 12.008 1.00 70.19 254 GLY A O 1
ATOM 2074 N N . VAL A 1 255 ? -11.639 20.348 10.386 1.00 80.06 255 VAL A N 1
ATOM 2075 C CA . VAL A 1 255 ? -10.414 19.569 10.616 1.00 80.06 255 VAL A CA 1
ATOM 2076 C C . VAL A 1 255 ? -9.718 19.294 9.281 1.00 80.06 255 VAL A C 1
ATOM 2078 O O . VAL A 1 255 ? -10.176 19.745 8.239 1.00 80.06 255 VAL A O 1
ATOM 2081 N N . ASP A 1 256 ? -8.601 18.575 9.317 1.00 84.12 256 ASP A N 1
ATOM 2082 C CA . ASP A 1 256 ? -7.855 18.158 8.131 1.00 84.12 256 ASP A CA 1
ATOM 2083 C C . ASP A 1 256 ? -8.745 17.368 7.142 1.00 84.12 256 ASP A C 1
ATOM 2085 O O . ASP A 1 256 ? -9.260 16.294 7.471 1.00 84.12 256 ASP A O 1
ATOM 2089 N N . ASP A 1 257 ? -8.922 17.912 5.930 1.00 82.44 257 ASP A N 1
ATOM 2090 C CA . ASP A 1 257 ? -9.806 17.359 4.889 1.00 82.44 257 ASP A CA 1
ATOM 2091 C C . ASP A 1 257 ? -9.415 15.928 4.493 1.00 82.44 257 ASP A C 1
ATOM 2093 O O . ASP A 1 257 ? -10.272 15.094 4.183 1.00 82.44 257 ASP A O 1
ATOM 2097 N N . GLN A 1 258 ? -8.114 15.621 4.535 1.00 79.19 258 GLN A N 1
ATOM 2098 C CA . GLN A 1 258 ? -7.567 14.312 4.193 1.00 79.19 258 GLN A CA 1
ATOM 2099 C C . GLN A 1 258 ? -8.067 13.261 5.207 1.00 79.19 258 GLN A C 1
ATOM 2101 O O . GLN A 1 258 ? -8.641 12.225 4.840 1.00 79.19 258 GLN A O 1
ATOM 2106 N N . ARG A 1 259 ? -7.932 13.546 6.503 1.00 85.12 259 ARG A N 1
ATOM 2107 C CA . ARG A 1 259 ? -8.428 12.681 7.586 1.00 85.12 259 ARG A CA 1
ATOM 2108 C C . ARG A 1 259 ? -9.950 12.578 7.599 1.00 85.12 259 ARG A C 1
ATOM 2110 O O . ARG A 1 259 ? -10.477 11.479 7.772 1.00 85.12 259 ARG A O 1
ATOM 2117 N N . ALA A 1 260 ? -10.654 13.686 7.367 1.00 87.62 260 ALA A N 1
ATOM 2118 C CA . ALA A 1 260 ? -12.115 13.697 7.320 1.00 87.62 260 ALA A CA 1
ATOM 2119 C C . ALA A 1 260 ? -12.648 12.785 6.203 1.00 87.62 260 ALA A C 1
ATOM 2121 O O . ALA A 1 260 ? -13.498 11.928 6.461 1.00 87.62 260 ALA A O 1
ATOM 2122 N N . ALA A 1 261 ? -12.086 12.893 4.993 1.00 85.31 261 ALA A N 1
ATOM 2123 C CA . ALA A 1 261 ? -12.443 12.037 3.863 1.00 85.31 261 ALA A CA 1
ATOM 2124 C C . ALA A 1 261 ? -12.158 10.551 4.144 1.00 85.31 261 ALA A C 1
ATOM 2126 O O . ALA A 1 261 ? -12.992 9.698 3.837 1.00 85.31 261 ALA A O 1
ATOM 2127 N N . TYR A 1 262 ? -11.023 10.237 4.783 1.00 85.62 262 TYR A N 1
ATOM 2128 C CA . TYR A 1 262 ? -10.679 8.866 5.179 1.00 85.62 262 TYR A CA 1
ATOM 2129 C C . TYR A 1 262 ? -11.703 8.264 6.147 1.00 85.62 262 TYR A C 1
ATOM 2131 O O . TYR A 1 262 ? -12.245 7.183 5.912 1.00 85.62 262 TYR A O 1
ATOM 2139 N N . CYS A 1 263 ? -11.987 8.978 7.238 1.00 91.06 263 CYS A N 1
ATOM 2140 C CA . CYS A 1 263 ? -12.925 8.525 8.260 1.00 91.06 263 CYS A CA 1
ATOM 2141 C C . CYS A 1 263 ? -14.352 8.434 7.718 1.00 91.06 263 CYS A C 1
ATOM 2143 O O . CYS A 1 263 ? -15.117 7.579 8.157 1.00 91.06 263 CYS A O 1
ATOM 2145 N N . HIS A 1 264 ? -14.726 9.299 6.774 1.00 91.31 264 HIS A N 1
ATOM 2146 C CA . HIS A 1 264 ? -16.015 9.219 6.096 1.00 91.31 264 HIS A CA 1
ATOM 2147 C C . HIS A 1 264 ? -16.129 7.954 5.229 1.00 91.31 264 HIS A C 1
ATOM 2149 O O . HIS A 1 264 ? -17.092 7.206 5.393 1.00 91.31 264 HIS A O 1
ATOM 2155 N N . GLU A 1 265 ? -15.133 7.666 4.378 1.00 90.06 265 GLU A N 1
ATOM 2156 C CA . GLU A 1 265 ? -15.091 6.438 3.561 1.00 90.06 265 GLU A CA 1
ATOM 2157 C C . GLU A 1 265 ? -15.217 5.187 4.444 1.00 90.06 265 GLU A C 1
ATOM 2159 O O . GLU A 1 265 ? -16.044 4.311 4.188 1.00 90.06 265 GLU A O 1
ATOM 2164 N N . LEU A 1 266 ? -14.433 5.114 5.524 1.00 92.31 266 LEU A N 1
ATOM 2165 C CA . LEU A 1 266 ? -14.458 3.965 6.427 1.00 92.31 266 LEU A CA 1
ATOM 2166 C C . LEU A 1 266 ? -15.784 3.806 7.164 1.00 92.31 266 LEU A C 1
ATOM 2168 O O . LEU A 1 266 ? -16.265 2.682 7.283 1.00 92.31 266 LEU A O 1
ATOM 2172 N N . ARG A 1 267 ? -16.394 4.901 7.633 1.00 95.38 267 ARG A N 1
ATOM 2173 C CA . ARG A 1 267 ? -17.719 4.851 8.267 1.00 95.38 267 ARG A CA 1
ATOM 2174 C C . ARG A 1 267 ? -18.767 4.302 7.311 1.00 95.38 267 ARG A C 1
ATOM 2176 O O . ARG A 1 267 ? -19.500 3.396 7.689 1.00 95.38 267 ARG A O 1
ATOM 2183 N N . GLN A 1 268 ? -18.780 4.766 6.061 1.00 94.19 268 GLN A N 1
ATOM 2184 C CA . GLN A 1 268 ? -19.695 4.238 5.047 1.00 94.19 268 GLN A CA 1
ATOM 2185 C C . GLN A 1 268 ? -19.504 2.734 4.830 1.00 94.19 268 GLN A C 1
ATOM 2187 O O . GLN A 1 268 ? -20.483 1.987 4.832 1.00 94.19 268 GLN A O 1
ATOM 2192 N N . LEU A 1 269 ? -18.258 2.276 4.683 1.00 93.31 269 LEU A N 1
ATOM 2193 C CA . LEU A 1 269 ? -17.951 0.854 4.510 1.00 93.31 269 LEU A CA 1
ATOM 2194 C C . LEU A 1 269 ? -18.387 0.024 5.727 1.00 93.31 269 LEU A C 1
ATOM 2196 O O . LEU A 1 269 ? -19.011 -1.021 5.565 1.00 93.31 269 LEU A O 1
ATOM 2200 N N . LEU A 1 270 ? -18.111 0.509 6.940 1.00 95.56 270 LEU A N 1
ATOM 2201 C CA . LEU A 1 270 ? -18.444 -0.171 8.192 1.00 95.56 270 LEU A CA 1
ATOM 2202 C C . LEU A 1 270 ? -19.946 -0.193 8.497 1.00 95.56 270 LEU A C 1
ATOM 2204 O O . LEU A 1 270 ? -20.437 -1.165 9.064 1.00 95.56 270 LEU A O 1
ATOM 2208 N N . ASP A 1 271 ? -20.686 0.856 8.141 1.00 95.00 271 ASP A N 1
ATOM 2209 C CA . ASP A 1 271 ? -22.127 0.927 8.397 1.00 95.00 271 ASP A CA 1
ATOM 2210 C C . ASP A 1 271 ? -22.963 0.172 7.353 1.00 95.00 271 ASP A C 1
ATOM 2212 O O . ASP A 1 271 ? -24.063 -0.276 7.673 1.00 95.00 271 ASP A O 1
ATOM 2216 N N . THR A 1 272 ? -22.464 0.018 6.122 1.00 91.88 272 THR A N 1
ATOM 2217 C CA . THR A 1 272 ? -23.226 -0.600 5.018 1.00 91.88 272 THR A CA 1
ATOM 2218 C C . THR A 1 272 ? -22.764 -2.004 4.642 1.00 91.88 272 THR A C 1
ATOM 2220 O O . THR A 1 272 ? -23.540 -2.771 4.069 1.00 91.88 272 THR A O 1
ATOM 2223 N N . GLY A 1 273 ? -21.509 -2.352 4.923 1.00 86.06 273 GLY A N 1
ATOM 2224 C CA . GLY A 1 273 ? -20.919 -3.605 4.475 1.00 86.06 273 GLY A CA 1
ATOM 2225 C C . GLY A 1 273 ? -21.222 -4.802 5.390 1.00 86.06 273 GLY A C 1
ATOM 2226 O O . GLY A 1 273 ? -21.550 -4.632 6.566 1.00 86.06 273 GLY A O 1
ATOM 2227 N N . PRO A 1 274 ? -21.091 -6.040 4.875 1.00 88.50 274 PRO A N 1
ATOM 2228 C CA . PRO A 1 274 ? -21.238 -7.246 5.683 1.00 88.50 274 PRO A CA 1
ATOM 2229 C C . PRO A 1 274 ? -20.036 -7.394 6.629 1.00 88.50 274 PRO A C 1
ATOM 2231 O O . PRO A 1 274 ? -18.961 -7.826 6.216 1.00 88.50 274 PRO A O 1
ATOM 2234 N N . LEU A 1 275 ? -20.212 -7.019 7.897 1.00 92.38 275 LEU A N 1
ATOM 2235 C CA . LEU A 1 275 ? -19.190 -7.186 8.932 1.00 92.38 275 LEU A CA 1
ATOM 2236 C C . LEU A 1 275 ? -19.224 -8.604 9.507 1.00 92.38 275 LEU A C 1
ATOM 2238 O O . LEU A 1 275 ? -20.278 -9.082 9.920 1.00 92.38 275 LEU A O 1
ATOM 2242 N N . LEU A 1 276 ? -18.060 -9.245 9.582 1.00 93.44 276 LEU A N 1
ATOM 2243 C CA . LEU A 1 276 ? -17.871 -10.481 10.338 1.00 93.44 276 LEU A CA 1
ATOM 2244 C C . LEU A 1 276 ? -17.590 -10.159 11.816 1.00 93.44 276 LEU A C 1
ATOM 2246 O O . LEU A 1 276 ? -17.119 -9.069 12.149 1.00 93.44 276 LEU A O 1
ATOM 2250 N N . GLU A 1 277 ? -17.871 -11.097 12.719 1.00 93.75 277 GLU A N 1
ATOM 2251 C CA . GLU A 1 277 ? -17.381 -11.004 14.100 1.00 93.75 277 GLU A CA 1
ATOM 2252 C C . GLU A 1 277 ? -15.872 -11.324 14.140 1.00 93.75 277 GLU A C 1
ATOM 2254 O O . GLU A 1 277 ? -15.428 -12.148 13.338 1.00 93.75 277 GLU A O 1
ATOM 2259 N N . PRO A 1 278 ? -15.077 -10.672 15.016 1.00 93.75 278 PRO A N 1
ATOM 2260 C CA . PRO A 1 278 ? -15.489 -9.751 16.089 1.00 93.75 278 PRO A CA 1
ATOM 2261 C C . PRO A 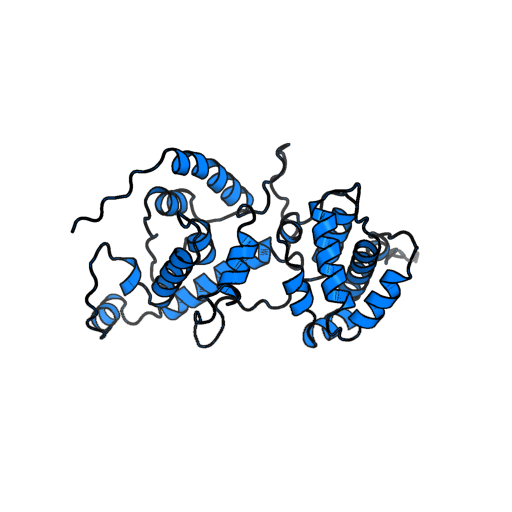1 278 ? -15.679 -8.284 15.652 1.00 93.75 278 PRO A C 1
ATOM 2263 O O . PRO A 1 278 ? -16.097 -7.440 16.452 1.00 93.75 278 PRO A O 1
ATOM 2266 N N . LEU A 1 279 ? -15.363 -7.942 14.397 1.00 94.75 279 LEU A N 1
ATOM 2267 C CA . LEU A 1 279 ? -15.367 -6.559 13.906 1.00 94.75 279 LEU A CA 1
ATOM 2268 C C . LEU A 1 279 ? -16.742 -5.887 14.045 1.00 94.75 279 LEU A C 1
ATOM 2270 O O . LEU A 1 279 ? -16.819 -4.716 14.421 1.00 94.75 279 LEU A O 1
ATOM 2274 N N . GLN A 1 280 ? -17.831 -6.619 13.796 1.00 95.62 280 GLN A N 1
ATOM 2275 C CA . GLN A 1 280 ? -19.193 -6.103 13.956 1.00 95.62 280 GLN A CA 1
ATOM 2276 C C . GLN A 1 280 ? -19.485 -5.650 15.394 1.00 95.62 280 GLN A C 1
ATOM 2278 O O . GLN A 1 280 ? -20.067 -4.579 15.612 1.00 95.62 280 GLN A O 1
ATOM 2283 N N . THR A 1 281 ? -19.102 -6.447 16.393 1.00 95.56 281 THR A N 1
ATOM 2284 C CA . THR A 1 281 ? -19.251 -6.074 17.804 1.00 95.56 281 THR A CA 1
ATOM 2285 C C . THR A 1 281 ? -18.384 -4.872 18.157 1.00 95.56 281 THR A C 1
ATOM 2287 O O . THR A 1 281 ? -18.886 -3.914 18.753 1.00 95.56 281 THR A O 1
ATOM 2290 N N . MET A 1 282 ? -17.120 -4.871 17.732 1.00 96.00 282 MET A N 1
ATOM 2291 C CA . MET A 1 282 ? -16.196 -3.763 17.991 1.00 96.00 282 MET A CA 1
ATOM 2292 C C . MET A 1 282 ? -16.699 -2.448 17.381 1.00 96.00 282 MET A C 1
ATOM 2294 O O . MET A 1 282 ? -16.670 -1.415 18.047 1.00 96.00 282 MET A O 1
ATOM 2298 N N . TRP A 1 283 ? -17.241 -2.470 16.157 1.00 97.00 283 TRP A N 1
ATOM 2299 C CA . TRP A 1 283 ? -17.776 -1.268 15.511 1.00 97.00 283 TRP A CA 1
ATOM 2300 C C . TRP A 1 283 ? -18.996 -0.692 16.244 1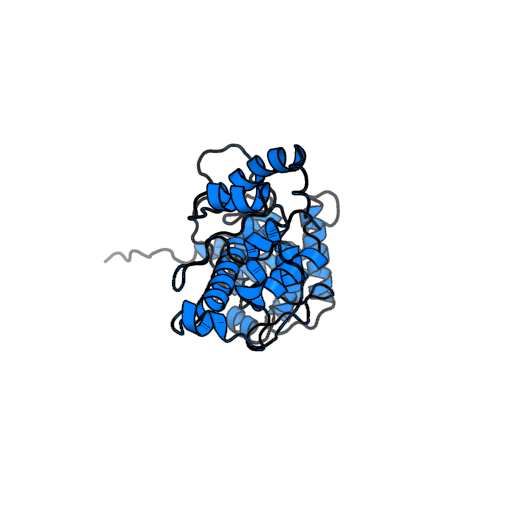.00 97.00 283 TRP A C 1
ATOM 2302 O O . TRP A 1 283 ? -19.088 0.518 16.467 1.00 97.00 283 TRP A O 1
ATOM 2312 N N . ARG A 1 284 ? -19.920 -1.548 16.698 1.00 95.25 284 ARG A N 1
ATOM 2313 C CA . ARG A 1 284 ? -21.072 -1.114 17.510 1.00 95.25 284 ARG A CA 1
ATOM 2314 C C . ARG A 1 284 ? -20.635 -0.458 18.822 1.00 95.25 284 ARG A C 1
ATOM 2316 O O . ARG A 1 284 ? -21.182 0.578 19.205 1.00 95.25 284 ARG A O 1
ATOM 2323 N N . GLN A 1 285 ? -19.639 -1.040 19.488 1.00 94.94 285 GLN A N 1
ATOM 2324 C CA . GLN A 1 285 ? -19.072 -0.490 20.719 1.00 94.94 285 GLN A CA 1
ATOM 2325 C C . GLN A 1 285 ? -18.362 0.841 20.464 1.00 94.94 285 GLN A C 1
ATOM 2327 O O . GLN A 1 285 ? -18.564 1.791 21.220 1.00 94.94 285 GLN A O 1
ATOM 2332 N N . ALA A 1 286 ? -17.594 0.943 19.378 1.00 95.06 286 ALA A N 1
ATOM 2333 C CA . ALA A 1 286 ? -16.854 2.145 19.020 1.00 95.06 286 ALA A CA 1
ATOM 2334 C C . ALA A 1 286 ? -17.760 3.374 18.866 1.00 95.06 286 ALA A C 1
ATOM 2336 O O . ALA A 1 286 ? -17.451 4.429 19.419 1.00 95.06 286 ALA A O 1
ATOM 2337 N N . LYS A 1 287 ? -18.919 3.213 18.209 1.00 94.44 287 LYS A N 1
ATOM 2338 C CA . LYS A 1 287 ? -19.922 4.282 18.042 1.00 94.44 287 LYS A CA 1
ATOM 2339 C C . LYS A 1 287 ? -20.524 4.787 19.356 1.00 94.44 287 LYS A C 1
ATOM 2341 O O . LYS A 1 287 ? -20.956 5.931 19.424 1.00 94.44 287 LYS A O 1
ATOM 2346 N N . SER A 1 288 ? -20.560 3.943 20.387 1.00 90.94 288 SER A N 1
ATOM 2347 C CA . SER A 1 288 ? -21.163 4.271 21.690 1.00 90.94 288 SER A CA 1
ATOM 2348 C C . SER A 1 288 ? -20.131 4.705 22.733 1.00 90.94 288 SER A C 1
ATOM 2350 O O . SER A 1 288 ? -20.478 5.259 23.775 1.00 90.94 288 SER A O 1
ATOM 2352 N N . ASN A 1 289 ? -18.853 4.426 22.491 1.00 86.75 289 ASN A N 1
ATOM 2353 C CA . ASN A 1 289 ? -17.781 4.755 23.410 1.00 86.75 289 ASN A CA 1
ATOM 2354 C C . ASN A 1 289 ? -17.544 6.271 23.375 1.00 86.75 289 ASN A C 1
ATOM 2356 O O . ASN A 1 289 ? -17.332 6.819 22.295 1.00 86.75 289 ASN A O 1
ATOM 2360 N N . LEU A 1 290 ? -17.476 6.923 24.542 1.00 78.69 290 LEU A N 1
ATOM 2361 C CA . LEU A 1 290 ? -17.103 8.341 24.705 1.00 78.69 290 LEU A CA 1
ATOM 2362 C C . LEU A 1 290 ? -15.804 8.550 25.508 1.00 78.69 290 LEU A C 1
ATOM 2364 O O . LEU A 1 290 ? -15.338 9.677 25.659 1.00 78.69 290 LEU A O 1
ATOM 2368 N N . ALA A 1 291 ? -15.188 7.476 26.011 1.00 81.38 291 ALA A N 1
ATOM 2369 C CA . ALA A 1 291 ? -13.975 7.551 26.818 1.00 81.38 291 ALA A CA 1
ATOM 2370 C C . ALA A 1 291 ? -12.776 8.062 26.008 1.00 81.38 291 ALA A C 1
ATOM 2372 O O . ALA A 1 291 ? -12.663 7.808 24.804 1.00 81.38 291 ALA A O 1
ATOM 2373 N N . ARG A 1 292 ? -11.854 8.762 26.676 1.00 80.88 292 ARG A N 1
ATOM 2374 C CA . ARG A 1 292 ? -10.570 9.149 26.084 1.00 80.88 292 ARG A CA 1
ATOM 2375 C C . ARG A 1 292 ? -9.766 7.895 25.735 1.00 80.88 292 ARG A C 1
ATOM 2377 O O . ARG A 1 292 ? -9.721 6.951 26.517 1.00 80.88 292 ARG A O 1
ATOM 2384 N N . ILE A 1 293 ? -9.123 7.910 24.574 1.00 85.25 293 ILE A N 1
ATOM 2385 C CA . ILE A 1 293 ? -8.254 6.822 24.129 1.00 85.25 293 ILE A CA 1
ATOM 2386 C C . ILE A 1 293 ? -6.842 7.074 24.652 1.00 85.25 293 ILE A C 1
ATOM 2388 O O . ILE A 1 293 ? -6.276 8.142 24.416 1.00 85.25 293 ILE A O 1
ATOM 2392 N N . ASP A 1 294 ? -6.276 6.083 25.337 1.00 84.31 294 ASP A N 1
ATOM 2393 C CA . ASP A 1 294 ? -4.865 6.055 25.711 1.00 84.31 294 ASP A CA 1
ATOM 2394 C C . ASP A 1 294 ? -4.146 4.944 24.940 1.00 84.31 294 ASP A C 1
ATOM 2396 O O . ASP A 1 294 ? -4.254 3.766 25.271 1.00 84.31 294 ASP A O 1
ATOM 2400 N N . LEU A 1 295 ? -3.390 5.328 23.909 1.00 83.44 295 LEU A N 1
ATOM 2401 C CA . LEU A 1 295 ? -2.632 4.392 23.071 1.00 83.44 295 LEU A CA 1
ATOM 2402 C C . LEU A 1 295 ? -1.469 3.712 23.817 1.00 83.44 295 LEU A C 1
ATOM 2404 O O . LEU A 1 295 ? -0.930 2.716 23.325 1.00 83.44 295 LEU A O 1
ATOM 2408 N N . ASN A 1 296 ? -1.069 4.231 24.984 1.00 81.50 296 ASN A N 1
ATOM 2409 C CA . ASN A 1 296 ? 0.005 3.664 25.798 1.00 81.50 296 ASN A CA 1
ATOM 2410 C C . ASN A 1 296 ? -0.496 2.616 26.795 1.00 81.50 296 ASN A C 1
ATOM 2412 O O . ASN A 1 296 ? 0.326 1.859 27.306 1.00 81.50 296 ASN A O 1
ATOM 2416 N N . ALA A 1 297 ? -1.807 2.511 27.033 1.00 79.12 297 ALA A N 1
ATOM 2417 C CA . ALA A 1 297 ? -2.367 1.557 27.992 1.00 79.12 297 ALA A CA 1
ATOM 2418 C C . ALA A 1 297 ? -1.982 0.098 27.676 1.00 79.12 297 ALA A C 1
ATOM 2420 O O . ALA A 1 297 ? -1.779 -0.700 28.587 1.00 79.12 297 ALA A O 1
ATOM 2421 N N . TYR A 1 298 ? -1.809 -0.245 26.394 1.00 76.06 298 TYR A N 1
ATOM 2422 C CA . TYR A 1 298 ? -1.293 -1.556 25.987 1.00 76.06 298 TYR A CA 1
ATOM 2423 C C . TYR A 1 298 ? 0.180 -1.763 26.374 1.00 76.06 298 TYR A C 1
ATOM 2425 O O . TYR A 1 298 ? 0.542 -2.823 26.871 1.00 76.06 298 TYR A O 1
ATOM 2433 N N . LYS A 1 299 ? 1.023 -0.734 26.213 1.00 69.12 299 LYS A N 1
ATOM 2434 C CA . LYS A 1 299 ? 2.463 -0.780 26.535 1.00 69.12 299 LYS A CA 1
ATOM 2435 C C . LYS A 1 299 ? 2.751 -0.754 28.041 1.00 69.12 299 LYS A C 1
ATOM 2437 O O . LYS A 1 299 ? 3.857 -1.080 28.447 1.00 69.12 299 LYS A O 1
ATOM 2442 N N . GLN A 1 300 ? 1.781 -0.347 28.858 1.00 61.56 300 GLN A N 1
ATOM 2443 C CA . GLN A 1 300 ? 1.901 -0.283 30.319 1.00 61.56 300 GLN A CA 1
ATOM 2444 C C . GLN A 1 300 ? 1.648 -1.631 31.016 1.00 61.56 300 GLN A C 1
ATOM 2446 O O . GLN A 1 300 ? 1.849 -1.733 32.226 1.00 61.56 300 GLN A O 1
ATOM 2451 N N . LYS A 1 301 ? 1.226 -2.674 30.286 1.00 47.78 301 LYS A N 1
ATOM 2452 C CA . LYS A 1 301 ? 1.102 -4.033 30.829 1.00 47.78 301 LYS A CA 1
ATOM 2453 C C . LYS A 1 301 ? 2.469 -4.720 30.904 1.00 47.78 301 LYS A C 1
ATOM 2455 O O . LYS A 1 301 ? 2.822 -5.497 30.032 1.00 47.78 301 LYS A O 1
ATOM 2460 N N . ASP A 1 302 ? 3.224 -4.325 31.923 1.00 38.88 302 ASP A N 1
ATOM 2461 C CA . ASP A 1 302 ? 4.002 -5.167 32.843 1.00 38.88 302 ASP A CA 1
ATOM 2462 C C . ASP A 1 302 ? 4.822 -4.221 33.739 1.00 38.88 302 ASP A C 1
ATOM 2464 O O . ASP A 1 302 ? 5.883 -3.740 33.327 1.00 38.88 302 ASP A O 1
ATOM 2468 N N . PRO A 1 303 ? 4.411 -3.931 34.988 1.00 41.25 303 PRO A N 1
ATOM 2469 C CA . PRO A 1 303 ? 5.427 -3.715 35.996 1.00 41.25 303 PRO A CA 1
ATOM 2470 C C . PRO A 1 303 ? 6.155 -5.054 36.130 1.00 41.25 303 PRO A C 1
ATOM 2472 O O . PRO A 1 303 ? 5.582 -6.030 36.615 1.00 41.25 303 PRO A O 1
ATOM 2475 N N . PHE A 1 304 ? 7.415 -5.114 35.697 1.00 36.69 304 PHE A N 1
ATOM 2476 C CA . PHE A 1 304 ? 8.339 -6.091 36.254 1.00 36.69 304 PHE A CA 1
ATOM 2477 C C . PHE A 1 304 ? 8.291 -5.897 37.772 1.00 36.69 304 PHE A C 1
ATOM 2479 O O . PHE A 1 304 ? 8.916 -4.985 38.314 1.00 36.69 304 PHE A O 1
ATOM 2486 N N . TYR A 1 305 ? 7.511 -6.726 38.463 1.00 38.53 305 TYR A N 1
ATOM 2487 C CA . TYR A 1 305 ? 7.738 -6.977 39.870 1.00 38.53 305 TYR A CA 1
ATOM 2488 C C . TYR A 1 305 ? 9.115 -7.630 39.926 1.00 38.53 305 TYR A C 1
ATOM 2490 O O . TYR A 1 305 ? 9.261 -8.834 39.718 1.00 38.53 305 TYR A O 1
ATOM 2498 N N . ILE A 1 306 ? 10.143 -6.816 40.168 1.00 37.25 306 ILE A N 1
ATOM 2499 C CA . ILE A 1 306 ? 11.337 -7.298 40.846 1.00 37.25 306 ILE A CA 1
ATOM 2500 C C . ILE A 1 306 ? 10.809 -7.717 42.215 1.00 37.25 306 ILE A C 1
ATOM 2502 O O . ILE A 1 306 ? 10.617 -6.885 43.098 1.00 37.25 306 ILE A O 1
ATOM 2506 N N . GLY A 1 307 ? 10.423 -8.987 42.330 1.00 32.28 307 GLY A N 1
ATOM 2507 C CA . GLY A 1 307 ? 10.147 -9.586 43.619 1.00 32.28 307 GLY A CA 1
ATOM 2508 C C . GLY A 1 307 ? 11.418 -9.452 44.438 1.00 32.28 307 GLY A C 1
ATOM 2509 O O . GLY A 1 307 ? 12.446 -10.020 44.076 1.00 32.28 307 GLY A O 1
ATOM 2510 N N . GLU A 1 308 ? 11.356 -8.650 45.493 1.00 34.69 308 GLU A N 1
ATOM 2511 C CA . GLU A 1 308 ? 12.278 -8.772 46.611 1.00 34.69 308 GLU A CA 1
ATOM 2512 C C . GLU A 1 308 ? 12.206 -10.220 47.101 1.00 34.69 308 GLU A C 1
ATOM 2514 O O . GLU A 1 308 ? 11.152 -10.593 47.600 1.00 34.69 308 GLU A O 1
ATOM 2519 N N . PHE A 1 309 ? 13.268 -11.013 46.906 1.00 36.28 309 PHE A N 1
ATOM 2520 C CA . PHE A 1 309 ? 13.779 -12.047 47.821 1.00 36.28 309 PHE A CA 1
ATOM 2521 C C . PHE A 1 309 ? 15.218 -12.411 47.439 1.00 36.28 309 PHE A C 1
ATOM 2523 O O . PHE A 1 309 ? 15.447 -12.797 46.270 1.00 36.28 309 PHE A O 1
#

Organism: NCBI:txid2725477

Secondary structure (DSSP, 8-state):
---------HHHHHHHHHHHHHHHHTT--S-HHHHHHHHHH-------TTS--SS-HHHHHHT-SS--HHHHHHHHHHHHH-GGGTS-SS---------HHHHHTTT--HHHHHHHHHHHHHHHHHHHH-GGG-----S-TT--SPPPSSTTTT-HHHHHHHHTT-STT-TT-EETTEES--------HHHHHHHHHHHTTPPPS-SHHHHS--HHHHHHT--HHHHHHHHH-HHHHHHHHHHHHHHHH--SSSS-HHHHHHHHHHHHHHHHS-PPTTHHHHHHHHHH--SPP-TTTTTT---------

pLDDT: mean 74.44, std 18.0, range [28.02, 97.0]

Sequence (309 aa):
MTGKVQPMTDARKAAWENIKFRLTYAGQKVAFKVFEAYFLKGKEPNLRPMENDPIPLVYRLWLSPDQSTESWIEITRRFLAGPEAWTTHVSIEPTGDGQSWRELCKGLSWGWQIDRSLRDSYEILMQHASARHYDGATPYEGSDVVPPLGFMGGTEKKLYHFLTGRTPGSESLSYKGKKLFEPSSYFGHLFYYDSCLWLDGKIPTNPYCIYNYMGKHWFDSMNAAYMTEIETDQAIQFYLNCFLVLVARYPETGVDDQRAAYCHELRQLLDTGPLLEPLQTMWRQAKSNLARIDLNAYKQKDPFYIGEF

Radius of gyration: 22.88 Å; chains: 1; bounding box: 46×46×87 Å

Foldseek 3Di:
DDDPQDPQDVVLVVVLVVLVLLCVLLVQDADSVQVCCCLRRVDQDDDDFPDARSQFLLNNLLSQPVNDLVSSLLSLVLVLVPDVSRPDPDDDDDPPDPPPVCVVNVNGDPVVRLVRSLVVSQCSLLCLQAQVNPPLPARDPDDPDDDALASSNLCSLVSVCQQQLNDPPSVPRDDPPHGSDDDDDRYALLLLLQLLCVLVVHHRSRSRNNSNLCQVVVLVNQDPVVQVVCVVDPSRVQSVLSSLLSLLPRDCDDDDVSSNVSSVSNVCCLVPHDHDPPSVVSNVVSNVDPDDDDSCPVVPPDDPPPPDD